Protein AF-A0A9D9Q571-F1 (afdb_monomer_lite)

Foldseek 3Di:
DVVLLVVLVVLLVVLVVDPDDVVNLVSLVVSLVSLVVLLVVLVVLLVVVLCVCVVVVVLPPVVLVVSLVVSVVSQVSSLVSLVVSVVVLVVSVVVVVVVLVCCVVPVVPPPPDDDDDDDDDDPPDPVVVVVVVVSVVVVVVVVVSSVVSVVSSVVSNGSPSVVSSVVSVVSSCVVPHDWDWDDPPPDIDTDDDPPPPDDDDD

pLDDT: mean 72.35, std 19.27, range [31.94, 96.56]

Radius of gyration: 28.36 Å; chains: 1; bounding box: 82×35×87 Å

Structure (mmCIF, N/CA/C/O backbone):
data_AF-A0A9D9Q571-F1
#
_entry.id   AF-A0A9D9Q571-F1
#
loop_
_atom_site.group_PDB
_atom_site.id
_atom_site.type_symbol
_atom_site.label_atom_id
_atom_site.label_alt_id
_atom_site.label_comp_id
_atom_site.label_asym_id
_atom_site.label_entity_id
_atom_site.label_seq_id
_atom_site.pdbx_PDB_ins_code
_atom_site.Cartn_x
_atom_site.Cartn_y
_atom_site.Cartn_z
_atom_site.occupancy
_atom_site.B_iso_or_equiv
_atom_site.auth_seq_id
_atom_site.auth_comp_id
_atom_site.auth_asym_id
_atom_site.auth_atom_id
_atom_site.pdbx_PDB_model_num
ATOM 1 N N . ILE A 1 1 ? -2.009 12.119 0.349 1.00 78.75 1 ILE A N 1
ATOM 2 C CA . ILE A 1 1 ? -1.363 10.945 0.992 1.00 78.75 1 ILE A CA 1
ATOM 3 C C . ILE A 1 1 ? -0.860 11.324 2.376 1.00 78.75 1 ILE A C 1
ATOM 5 O O . ILE A 1 1 ? -1.380 10.773 3.335 1.00 78.75 1 ILE A O 1
ATOM 9 N N . ASP A 1 2 ? 0.038 12.308 2.505 1.00 79.81 2 ASP A N 1
ATOM 10 C CA . ASP A 1 2 ? 0.476 12.799 3.826 1.00 79.81 2 ASP A CA 1
ATOM 11 C C . ASP A 1 2 ? -0.664 13.339 4.685 1.00 79.81 2 ASP A C 1
ATOM 13 O O . ASP A 1 2 ? -0.723 13.040 5.872 1.00 79.81 2 ASP A O 1
ATOM 17 N N . PHE A 1 3 ? -1.590 14.068 4.054 1.00 82.12 3 PHE A N 1
ATOM 18 C CA . PHE A 1 3 ? -2.824 14.543 4.675 1.00 82.12 3 PHE A CA 1
ATOM 19 C C . PHE A 1 3 ? -3.568 13.414 5.406 1.00 82.12 3 PHE A C 1
ATOM 21 O O . PHE A 1 3 ? -3.697 13.468 6.622 1.00 82.12 3 PHE A O 1
ATOM 28 N N . TYR A 1 4 ? -3.943 12.351 4.686 1.00 77.56 4 TYR A N 1
ATOM 29 C CA . TYR A 1 4 ? -4.668 11.211 5.254 1.00 77.56 4 TYR A CA 1
ATOM 30 C C . TYR A 1 4 ? -3.900 10.493 6.361 1.00 77.56 4 TYR A C 1
ATOM 32 O O . TYR A 1 4 ? -4.470 10.141 7.384 1.00 77.56 4 TYR A O 1
ATOM 40 N N . HIS A 1 5 ? -2.593 10.295 6.187 1.00 78.00 5 HIS A N 1
ATOM 41 C CA . HIS A 1 5 ? -1.780 9.686 7.234 1.00 78.00 5 HIS A CA 1
ATOM 42 C C . HIS A 1 5 ? -1.818 10.505 8.532 1.00 78.00 5 HIS A C 1
ATOM 44 O O . HIS A 1 5 ? -1.975 9.939 9.612 1.00 78.00 5 HIS A O 1
ATOM 50 N N . ASN A 1 6 ? -1.675 11.827 8.425 1.00 79.12 6 ASN A N 1
ATOM 51 C CA . ASN A 1 6 ? -1.688 12.716 9.580 1.00 79.12 6 ASN A CA 1
ATOM 52 C C . ASN A 1 6 ? -3.078 12.764 10.224 1.00 79.12 6 ASN A C 1
ATOM 54 O O . ASN A 1 6 ? -3.170 12.679 11.445 1.00 79.12 6 ASN A O 1
ATOM 58 N N . GLU A 1 7 ? -4.138 12.832 9.417 1.00 80.19 7 GLU A N 1
ATOM 59 C CA . GLU A 1 7 ? -5.521 12.869 9.900 1.00 80.19 7 GLU A CA 1
ATOM 60 C C . GLU A 1 7 ? -5.862 11.610 10.718 1.00 80.19 7 GLU A C 1
ATOM 62 O O . GLU A 1 7 ? -6.294 11.706 11.871 1.00 80.19 7 GLU A O 1
ATOM 67 N N . ILE A 1 8 ? -5.508 10.426 10.204 1.00 82.12 8 ILE A N 1
ATOM 68 C CA . ILE A 1 8 ? -5.684 9.154 10.917 1.00 82.12 8 ILE A CA 1
ATOM 69 C C . ILE A 1 8 ? -4.887 9.154 12.229 1.00 82.12 8 ILE A C 1
ATOM 71 O O . ILE A 1 8 ? -5.406 8.765 13.278 1.00 82.12 8 ILE A O 1
ATOM 75 N N . GLN A 1 9 ? -3.629 9.607 12.209 1.00 79.62 9 GLN A N 1
ATOM 76 C CA . GLN A 1 9 ? -2.802 9.680 13.418 1.00 79.62 9 GLN A CA 1
ATOM 77 C C . GLN A 1 9 ? -3.371 10.634 14.474 1.00 79.62 9 GLN A C 1
ATOM 79 O O . GLN A 1 9 ? -3.267 10.347 15.670 1.00 79.62 9 GLN A O 1
ATOM 84 N N . GLU A 1 10 ? -3.949 11.763 14.070 1.00 79.19 10 GLU A N 1
ATOM 85 C CA . GLU A 1 10 ? -4.604 12.700 14.983 1.00 79.19 10 GLU A CA 1
ATOM 86 C C . GLU A 1 10 ? -5.849 12.075 15.613 1.00 79.19 10 GLU A C 1
ATOM 88 O O . GLU A 1 10 ? -5.963 12.064 16.842 1.00 79.19 10 GLU A O 1
ATOM 93 N N . LYS A 1 11 ? -6.705 11.422 14.820 1.00 75.75 11 LYS A N 1
ATOM 94 C CA . LYS A 1 11 ? -7.911 10.750 15.336 1.00 75.75 11 LYS A CA 1
ATOM 95 C C . LYS A 1 11 ? -7.582 9.600 16.283 1.00 75.75 11 LYS A C 1
ATOM 97 O O . LYS A 1 11 ? -8.246 9.432 17.308 1.00 75.75 11 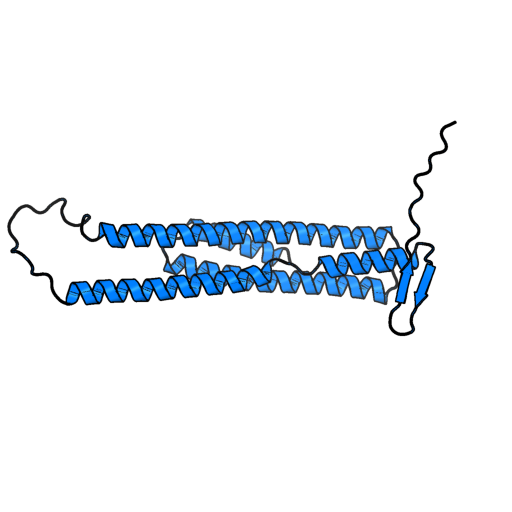LYS A O 1
ATOM 102 N N . LEU A 1 12 ? -6.500 8.863 16.025 1.00 72.31 12 LEU A N 1
ATOM 103 C CA . LEU A 1 12 ? -5.988 7.852 16.958 1.00 72.31 12 LEU A CA 1
ATOM 104 C C . LEU A 1 12 ? -5.505 8.456 18.287 1.00 72.31 12 LEU A C 1
ATOM 106 O O . LEU A 1 12 ? -5.650 7.830 19.341 1.00 72.31 12 LEU A O 1
ATOM 110 N N . LYS A 1 13 ? -4.923 9.663 18.274 1.00 72.81 13 LYS A N 1
ATOM 111 C CA . LYS A 1 13 ? -4.505 10.364 19.502 1.00 72.81 13 LYS A CA 1
ATOM 112 C C . LYS A 1 13 ? -5.707 10.864 20.296 1.00 72.81 13 LYS A C 1
ATOM 114 O O . LYS A 1 13 ? -5.725 10.686 21.512 1.00 72.81 13 LYS A O 1
ATOM 119 N N . GLU A 1 14 ? -6.707 11.437 19.630 1.00 67.25 14 GLU A N 1
ATOM 120 C CA . GLU A 1 14 ? -7.951 11.897 20.262 1.00 67.25 14 GLU A CA 1
ATOM 121 C C . GLU A 1 14 ? -8.697 10.752 20.954 1.00 67.25 14 GLU A C 1
ATOM 123 O O . GLU A 1 14 ? -9.221 10.919 22.058 1.00 67.25 14 GLU A O 1
ATOM 128 N N . GLN A 1 15 ? -8.664 9.556 20.360 1.00 61.03 15 GLN A N 1
ATOM 129 C CA . GLN A 1 15 ? -9.290 8.364 20.920 1.00 61.03 15 GLN A CA 1
ATOM 130 C C . GLN A 1 15 ? -8.774 8.003 22.320 1.00 61.03 15 GLN A C 1
ATOM 132 O O . GLN A 1 15 ? -9.563 7.582 23.167 1.00 61.03 15 GLN A O 1
ATOM 137 N N . LYS A 1 16 ? -7.479 8.223 22.603 1.00 56.66 16 LYS A N 1
ATOM 138 C CA . LYS A 1 16 ? -6.878 7.947 23.925 1.00 56.66 16 LYS A CA 1
ATOM 139 C C . LYS A 1 16 ? -7.538 8.738 25.063 1.00 56.66 16 LYS A C 1
ATOM 141 O O . LYS A 1 16 ? -7.395 8.351 26.219 1.00 56.66 16 LYS A O 1
ATOM 146 N N . ASN A 1 17 ? -8.271 9.808 24.748 1.00 52.25 17 ASN A N 1
ATOM 147 C CA . ASN A 1 17 ? -8.928 10.670 25.730 1.00 52.25 17 ASN A CA 1
ATOM 148 C C . ASN A 1 17 ? -10.415 10.321 25.960 1.00 52.25 17 ASN A C 1
ATOM 150 O O . ASN A 1 17 ? -11.034 10.854 26.885 1.00 52.25 17 ASN A O 1
ATOM 154 N N . ILE A 1 18 ? -11.009 9.414 25.173 1.00 54.09 18 ILE A N 1
ATOM 155 C CA . ILE A 1 18 ? -12.448 9.108 25.227 1.00 54.09 18 ILE A CA 1
ATOM 156 C C . ILE A 1 18 ? -12.735 7.974 26.225 1.00 54.09 18 ILE A C 1
ATOM 158 O O . ILE A 1 18 ? -12.506 6.799 25.954 1.00 54.09 18 ILE A O 1
ATOM 162 N N . HIS A 1 19 ? -13.323 8.318 27.373 1.00 51.56 19 HIS A N 1
ATOM 163 C CA . HIS A 1 19 ? -13.637 7.387 28.468 1.00 51.56 19 HIS A CA 1
ATOM 164 C C . HIS A 1 19 ? -15.022 6.707 28.323 1.00 51.56 19 HIS A C 1
ATOM 166 O O . HIS A 1 19 ? -15.805 6.671 29.271 1.00 51.56 19 HIS A O 1
ATOM 172 N N . GLY A 1 20 ? -15.373 6.175 27.141 1.00 53.97 20 GLY A N 1
ATOM 173 C CA . GLY A 1 20 ? -16.678 5.519 26.948 1.00 53.97 20 GLY A CA 1
ATOM 174 C C . GLY A 1 20 ? -16.866 4.739 25.638 1.00 53.97 20 GLY A C 1
ATOM 175 O O . GLY A 1 20 ? -16.373 5.125 24.580 1.00 53.97 20 GLY A O 1
ATOM 176 N N . SER A 1 21 ? -17.649 3.653 25.696 1.00 53.97 21 SER A N 1
ATOM 177 C CA . SER A 1 21 ? -17.817 2.673 24.604 1.00 53.97 21 SER A CA 1
ATOM 178 C C . SER A 1 21 ? -18.502 3.216 23.337 1.00 53.97 21 SER A C 1
ATOM 180 O O . SER A 1 21 ? -18.149 2.805 22.233 1.00 53.97 21 SER A O 1
ATOM 182 N N . LYS A 1 22 ? -19.443 4.168 23.457 1.00 53.47 22 LYS A N 1
ATOM 183 C CA . LYS A 1 22 ? -20.086 4.825 22.296 1.00 53.47 22 LYS A CA 1
ATOM 184 C C . LYS A 1 22 ? -19.131 5.744 21.528 1.00 53.47 22 LYS A C 1
ATOM 186 O O . LYS A 1 22 ? -19.160 5.747 20.303 1.00 53.47 22 LYS A O 1
ATOM 191 N N . GLY A 1 23 ? -18.283 6.497 22.231 1.00 58.66 23 GLY A N 1
ATOM 192 C CA . GLY A 1 23 ? -17.307 7.382 21.590 1.00 58.66 23 GLY A CA 1
ATOM 193 C C . GLY A 1 23 ? -16.204 6.596 20.877 1.00 58.66 23 GLY A C 1
ATOM 194 O O . GLY A 1 23 ? -15.844 6.929 19.754 1.00 58.66 23 GLY A O 1
ATOM 195 N N . ALA A 1 24 ? -15.760 5.482 21.467 1.00 59.62 24 ALA A N 1
ATOM 196 C CA . ALA A 1 24 ? -14.784 4.587 20.847 1.00 59.62 24 ALA A CA 1
ATOM 197 C C . ALA A 1 24 ? -15.273 3.971 19.519 1.00 59.62 24 ALA A C 1
ATOM 199 O O . ALA A 1 24 ? -14.484 3.846 18.584 1.00 59.62 24 ALA A O 1
ATOM 200 N N . LYS A 1 25 ? -16.566 3.626 19.408 1.00 62.69 25 LYS A N 1
ATOM 201 C CA . LYS A 1 25 ? -17.154 3.089 18.169 1.00 62.69 25 LYS A CA 1
ATOM 202 C C . LYS A 1 25 ? -17.146 4.112 17.026 1.00 62.69 25 LYS A C 1
ATOM 204 O O . LYS A 1 25 ? -16.737 3.771 15.922 1.00 62.69 25 LYS A O 1
ATOM 209 N N . ASN A 1 26 ? -17.560 5.350 17.295 1.00 67.25 26 ASN A N 1
ATOM 210 C CA . ASN A 1 26 ? -17.611 6.402 16.275 1.00 67.25 26 ASN A CA 1
ATOM 211 C C . ASN A 1 26 ? -16.211 6.757 15.752 1.00 67.25 26 ASN A C 1
ATOM 213 O O . ASN A 1 26 ? -16.040 6.947 14.552 1.00 67.25 26 ASN A O 1
ATOM 217 N N . VAL A 1 27 ? -15.203 6.794 16.633 1.00 66.56 27 VAL A N 1
ATOM 218 C CA . VAL A 1 27 ? -13.812 7.006 16.203 1.00 66.56 27 VAL A CA 1
ATOM 219 C C . VAL A 1 27 ? -13.326 5.853 15.332 1.00 66.56 27 VAL A C 1
ATOM 221 O O . VAL A 1 27 ? -12.661 6.089 14.332 1.00 66.56 27 VAL A O 1
ATOM 224 N N . LEU A 1 28 ? -13.695 4.613 15.653 1.00 69.00 28 LEU A N 1
ATOM 225 C CA . LEU A 1 28 ? -13.293 3.469 14.847 1.00 69.00 28 LEU A CA 1
ATOM 226 C C . LEU A 1 28 ? -13.910 3.481 13.436 1.00 69.00 28 LEU A C 1
ATOM 228 O O . LEU A 1 28 ? -13.229 3.170 12.459 1.00 69.00 28 LEU A O 1
ATOM 232 N N . GLU A 1 29 ? -15.189 3.836 13.314 1.00 72.69 29 GLU A N 1
ATOM 233 C CA . GLU A 1 29 ? -15.836 4.003 12.005 1.00 72.69 29 GLU A CA 1
ATOM 234 C C . GLU A 1 29 ? -15.173 5.131 11.195 1.00 72.69 29 GLU A C 1
ATOM 236 O O . GLU A 1 29 ? -14.883 4.936 10.015 1.00 72.69 29 GLU A O 1
ATOM 241 N N . ALA A 1 30 ? -14.839 6.258 11.836 1.00 74.75 30 ALA A N 1
ATOM 242 C CA . ALA A 1 30 ? -14.126 7.364 11.194 1.00 74.75 30 ALA A CA 1
ATOM 243 C C . ALA A 1 30 ? -12.716 6.962 10.723 1.00 74.75 30 ALA A C 1
ATOM 245 O O . ALA A 1 30 ? -12.390 7.147 9.553 1.00 74.75 30 ALA A O 1
ATOM 246 N N . VAL A 1 31 ? -11.921 6.327 11.595 1.00 77.38 31 VAL A N 1
ATOM 247 C CA . VAL A 1 31 ? -10.581 5.814 11.257 1.00 77.38 31 VAL A CA 1
ATOM 248 C C . VAL A 1 31 ? -10.660 4.828 10.095 1.00 77.38 31 VAL A C 1
ATOM 250 O O . VAL A 1 31 ? -9.866 4.918 9.169 1.00 77.38 31 VAL A O 1
ATOM 253 N N . THR A 1 32 ? -11.638 3.917 10.095 1.00 78.31 32 THR A N 1
ATOM 254 C CA . THR A 1 32 ? -11.818 2.946 9.001 1.00 78.31 32 THR A CA 1
ATOM 255 C C . THR A 1 32 ? -12.146 3.639 7.675 1.00 78.31 32 THR A C 1
ATOM 257 O O . THR A 1 32 ? -11.599 3.259 6.639 1.00 78.31 32 THR A O 1
ATOM 260 N N . SER A 1 33 ? -13.006 4.664 7.698 1.00 82.06 33 SER A N 1
ATOM 261 C CA . SER A 1 33 ? -13.367 5.443 6.507 1.00 82.06 33 SER A CA 1
ATOM 262 C C . SER A 1 33 ? -12.164 6.187 5.929 1.00 82.06 33 SER A C 1
ATOM 264 O O . SER A 1 33 ? -11.871 6.059 4.742 1.00 82.06 33 SER A O 1
ATOM 266 N N . GLU A 1 34 ? -11.413 6.907 6.760 1.00 82.75 34 GLU A N 1
ATOM 267 C CA . GLU A 1 34 ? -10.208 7.612 6.310 1.00 82.75 34 GLU A CA 1
ATOM 268 C C . GLU A 1 34 ? -9.118 6.672 5.824 1.00 82.75 34 GLU A C 1
ATOM 270 O O . GLU A 1 34 ? -8.426 6.972 4.854 1.00 82.75 34 GLU A O 1
ATOM 275 N N . PHE A 1 35 ? -8.975 5.504 6.447 1.00 85.81 35 PHE A N 1
ATOM 276 C CA . PHE A 1 35 ? -8.008 4.511 5.999 1.00 85.81 35 PHE A CA 1
ATOM 277 C C . PHE A 1 35 ? -8.368 3.949 4.614 1.00 85.81 35 PHE A C 1
ATOM 279 O O . PHE A 1 35 ? -7.479 3.651 3.808 1.00 85.81 35 PHE A O 1
ATOM 286 N N . ALA A 1 36 ? -9.662 3.848 4.294 1.00 87.62 36 ALA A N 1
ATOM 287 C CA . ALA A 1 36 ? -10.117 3.494 2.954 1.00 87.62 36 ALA A CA 1
ATOM 288 C C . ALA A 1 36 ? -9.759 4.584 1.929 1.00 87.62 36 ALA A C 1
ATOM 290 O O . ALA A 1 36 ? -9.226 4.264 0.864 1.00 87.62 36 ALA A O 1
ATOM 291 N N . GLU A 1 37 ? -9.961 5.861 2.259 1.00 85.94 37 GLU A N 1
ATOM 292 C CA . GLU A 1 37 ? -9.541 6.981 1.405 1.00 85.94 37 GLU A CA 1
ATOM 293 C C . GLU A 1 37 ? -8.018 7.039 1.237 1.00 85.94 37 GLU A C 1
ATOM 295 O O . GLU A 1 37 ? -7.515 7.218 0.125 1.00 85.94 37 GLU A O 1
ATOM 300 N N . TYR A 1 38 ? -7.271 6.789 2.314 1.00 89.75 38 TYR A N 1
ATOM 301 C CA . TYR A 1 38 ? -5.817 6.700 2.282 1.00 89.75 38 TYR A CA 1
ATOM 302 C C . TYR A 1 38 ? -5.345 5.614 1.310 1.00 89.75 38 TYR A C 1
ATOM 304 O O . TYR A 1 38 ? -4.466 5.864 0.481 1.00 89.75 38 TYR A O 1
ATOM 312 N N . ARG A 1 39 ? -5.972 4.430 1.351 1.00 91.81 39 ARG A N 1
ATOM 313 C CA . ARG A 1 39 ? -5.689 3.331 0.419 1.00 91.81 39 ARG A CA 1
ATOM 314 C C . ARG A 1 39 ? -5.946 3.734 -1.031 1.00 91.81 39 ARG A C 1
ATOM 316 O O . ARG A 1 39 ? -5.110 3.463 -1.890 1.00 91.81 39 ARG A O 1
ATOM 323 N N . VAL A 1 40 ? -7.077 4.385 -1.303 1.00 91.62 40 VAL A N 1
ATOM 324 C CA . VAL A 1 40 ? -7.425 4.860 -2.651 1.00 91.62 40 VAL A CA 1
ATOM 325 C C . VAL A 1 40 ? -6.406 5.888 -3.141 1.00 91.62 40 VAL A C 1
ATOM 327 O O . VAL A 1 40 ? -5.940 5.789 -4.273 1.00 91.62 40 VAL A O 1
ATOM 330 N N . ALA A 1 41 ? -5.992 6.828 -2.290 1.00 88.94 41 ALA A N 1
ATOM 331 C CA . ALA A 1 41 ? -4.980 7.818 -2.641 1.00 88.94 41 ALA A CA 1
ATOM 332 C C . ALA A 1 41 ? -3.624 7.167 -2.977 1.00 88.94 41 ALA A C 1
ATOM 334 O O . ALA A 1 41 ? -3.004 7.528 -3.977 1.00 88.94 41 ALA A O 1
ATOM 335 N N . CYS A 1 42 ? -3.186 6.187 -2.180 1.00 90.62 42 CYS A N 1
ATOM 336 C CA . CYS A 1 42 ? -1.985 5.389 -2.446 1.00 90.62 42 CYS A CA 1
ATOM 337 C C . CYS A 1 42 ? -2.063 4.655 -3.792 1.00 90.62 42 CYS A C 1
ATOM 339 O O . CYS A 1 42 ? -1.124 4.718 -4.586 1.00 90.62 42 CYS A O 1
ATOM 341 N N . TYR A 1 43 ? -3.197 4.007 -4.071 1.00 91.31 43 TYR A N 1
ATOM 342 C CA . TYR A 1 43 ? -3.429 3.305 -5.332 1.00 91.31 43 TYR A CA 1
ATOM 343 C C . TYR A 1 43 ? -3.390 4.255 -6.535 1.00 91.31 43 TYR A C 1
ATOM 345 O O . TYR A 1 43 ? -2.676 3.987 -7.497 1.00 91.31 43 TYR A O 1
ATOM 353 N N . ILE A 1 44 ? -4.116 5.380 -6.481 1.00 92.00 44 ILE A N 1
ATOM 354 C CA . ILE A 1 44 ? -4.170 6.359 -7.580 1.00 92.00 44 ILE A CA 1
ATOM 355 C C . ILE A 1 44 ? -2.785 6.938 -7.860 1.00 92.00 44 ILE A C 1
ATOM 357 O O . ILE A 1 44 ? -2.421 7.093 -9.024 1.00 92.00 44 ILE A O 1
ATOM 361 N N . PHE A 1 45 ? -2.003 7.228 -6.818 1.00 92.38 45 PHE A N 1
ATOM 362 C CA . PHE A 1 45 ? -0.623 7.677 -6.980 1.00 92.38 45 PHE A CA 1
ATOM 363 C C . PHE A 1 45 ? 0.224 6.629 -7.708 1.00 92.38 45 PHE A C 1
ATOM 365 O O . PHE A 1 45 ? 0.779 6.934 -8.759 1.00 92.38 45 PHE A O 1
ATOM 372 N N . ALA A 1 46 ? 0.261 5.388 -7.209 1.00 93.56 46 ALA A N 1
ATOM 373 C CA . ALA A 1 46 ? 1.059 4.323 -7.819 1.00 93.56 46 ALA A CA 1
ATOM 374 C C . ALA A 1 46 ? 0.640 4.035 -9.270 1.00 93.56 46 ALA A C 1
ATOM 376 O O . ALA A 1 46 ? 1.491 3.898 -10.146 1.00 93.56 46 ALA A O 1
ATOM 377 N N . PHE A 1 47 ? -0.668 4.009 -9.535 1.00 94.25 47 PHE A N 1
ATOM 378 C CA . PHE A 1 47 ? -1.220 3.837 -10.874 1.00 94.25 47 PHE A CA 1
ATOM 379 C C . PHE A 1 47 ? -0.826 4.982 -11.813 1.00 94.25 47 PHE A C 1
ATOM 381 O O . PHE A 1 47 ? -0.420 4.735 -12.947 1.00 94.25 47 PHE A O 1
ATOM 388 N N . SER A 1 48 ? -0.907 6.230 -11.342 1.00 93.81 48 SER A N 1
ATOM 389 C CA . SER A 1 48 ? -0.549 7.406 -12.142 1.00 93.81 48 SER A CA 1
ATOM 390 C C . SER A 1 48 ? 0.937 7.412 -12.479 1.00 93.81 48 SER A C 1
ATOM 392 O O . SER A 1 48 ? 1.282 7.601 -13.639 1.00 93.81 48 SER A O 1
ATOM 394 N N . THR A 1 49 ? 1.810 7.135 -11.506 1.00 93.25 49 THR A N 1
ATOM 395 C CA . THR A 1 49 ? 3.257 7.011 -11.736 1.00 93.25 49 THR A CA 1
ATOM 396 C C . THR A 1 49 ? 3.579 5.876 -12.706 1.00 93.25 49 THR A C 1
ATOM 398 O O . THR A 1 49 ? 4.394 6.049 -13.608 1.00 93.25 49 THR A O 1
ATOM 401 N N . PHE A 1 50 ? 2.913 4.724 -12.573 1.00 94.38 50 PHE A N 1
ATOM 402 C CA . PHE A 1 50 ? 3.071 3.626 -13.524 1.00 94.38 50 PHE A CA 1
ATOM 403 C C . PHE A 1 50 ? 2.700 4.052 -14.950 1.00 94.38 50 PHE A C 1
ATOM 405 O O . PHE A 1 50 ? 3.489 3.854 -15.873 1.00 94.38 50 PHE A O 1
ATOM 412 N N . LEU A 1 51 ? 1.531 4.673 -15.140 1.00 96.12 51 LEU A N 1
ATOM 413 C CA . LEU A 1 51 ? 1.119 5.174 -16.453 1.00 96.12 51 LEU A CA 1
ATOM 414 C C . LEU A 1 51 ? 2.099 6.208 -17.002 1.00 96.12 51 LEU A C 1
ATOM 416 O O . LEU A 1 51 ? 2.412 6.180 -18.185 1.00 96.12 51 LEU A O 1
ATOM 420 N N . ASP A 1 52 ? 2.589 7.101 -16.154 1.00 92.25 52 ASP A N 1
ATOM 421 C CA . ASP A 1 52 ? 3.520 8.155 -16.530 1.00 92.25 52 ASP A CA 1
ATOM 422 C C . ASP A 1 52 ? 4.821 7.588 -17.122 1.00 92.25 52 ASP A C 1
ATOM 424 O O . ASP A 1 52 ? 5.207 7.949 -18.238 1.00 92.25 52 ASP A O 1
ATOM 428 N N . VAL A 1 53 ? 5.426 6.617 -16.429 1.00 93.38 53 VAL A N 1
ATOM 429 C CA . VAL A 1 53 ? 6.612 5.882 -16.894 1.00 93.38 53 VAL A CA 1
ATOM 430 C C . VAL A 1 53 ? 6.327 5.148 -18.205 1.00 93.38 53 VAL A C 1
ATOM 432 O O . VAL A 1 53 ? 7.070 5.299 -19.178 1.00 93.38 53 VAL A O 1
ATOM 435 N N . MET A 1 54 ? 5.227 4.391 -18.266 1.00 92.31 54 MET A N 1
ATOM 436 C CA . MET A 1 54 ? 4.887 3.575 -19.436 1.00 92.31 54 MET A CA 1
ATOM 437 C C . MET A 1 54 ? 4.583 4.425 -20.677 1.00 92.31 54 MET A C 1
ATOM 439 O O . MET A 1 54 ? 5.010 4.083 -21.780 1.00 92.31 54 MET A O 1
ATOM 443 N N . LEU A 1 55 ? 3.866 5.541 -20.516 1.00 94.12 55 LEU A N 1
ATOM 444 C CA . LEU A 1 55 ? 3.476 6.422 -21.620 1.00 94.12 55 LEU A CA 1
ATOM 445 C C . LEU A 1 55 ? 4.658 7.222 -22.161 1.00 94.12 55 LEU A C 1
ATOM 447 O O . LEU A 1 55 ? 4.756 7.417 -23.373 1.00 94.12 55 LEU A O 1
ATOM 451 N N . ARG A 1 56 ? 5.569 7.664 -21.287 1.00 93.81 56 ARG A N 1
ATOM 452 C CA . ARG A 1 56 ? 6.809 8.326 -21.716 1.00 93.81 56 ARG A CA 1
ATOM 453 C C . ARG A 1 56 ? 7.871 7.349 -22.203 1.00 93.81 56 ARG A C 1
ATOM 455 O O . ARG A 1 56 ? 8.819 7.785 -22.850 1.00 93.81 56 ARG A O 1
ATOM 462 N N . LYS A 1 57 ? 7.686 6.049 -21.944 1.00 90.31 57 LYS A N 1
ATOM 463 C CA . LYS A 1 57 ? 8.692 4.998 -22.153 1.00 90.31 57 LYS A CA 1
ATOM 464 C C . LYS A 1 57 ? 10.000 5.313 -21.421 1.00 90.31 57 LYS A C 1
ATOM 466 O O . LYS A 1 57 ? 11.081 5.015 -21.922 1.00 90.31 57 LYS A O 1
ATOM 471 N N . SER A 1 58 ? 9.884 5.948 -20.258 1.00 91.75 58 SER A N 1
ATOM 472 C CA . SER A 1 58 ? 11.019 6.359 -19.435 1.00 91.75 58 SER A CA 1
ATOM 473 C C . SER A 1 58 ? 11.479 5.184 -18.580 1.00 91.75 58 SER A C 1
ATOM 475 O O . SER A 1 58 ? 11.152 5.080 -17.399 1.00 91.75 58 SER A O 1
ATOM 477 N N . PHE A 1 59 ? 12.153 4.238 -19.231 1.00 91.62 59 PHE A N 1
ATOM 478 C CA . PHE A 1 59 ? 12.613 2.995 -18.617 1.00 91.62 59 PHE A CA 1
ATOM 479 C C . PHE A 1 59 ? 14.038 3.079 -18.071 1.00 91.62 59 PHE A C 1
ATOM 481 O O . PHE A 1 59 ? 14.631 2.045 -17.790 1.00 91.62 59 PHE A O 1
ATOM 488 N N . GLU A 1 60 ? 14.600 4.276 -17.917 1.00 93.00 60 GLU A N 1
ATOM 489 C CA . GLU A 1 60 ? 15.923 4.466 -17.331 1.00 93.00 60 GLU A CA 1
ATOM 490 C C . GLU A 1 60 ? 15.978 3.817 -15.930 1.00 93.00 60 GLU A C 1
ATOM 492 O O . GLU A 1 60 ? 15.115 4.118 -15.091 1.00 93.00 60 GLU A O 1
ATOM 497 N N . PRO A 1 61 ? 16.950 2.919 -15.655 1.00 91.69 61 PRO A N 1
ATOM 498 C CA . PRO A 1 61 ? 17.015 2.186 -14.392 1.00 91.69 61 PRO A CA 1
ATOM 499 C C . PRO A 1 61 ? 16.967 3.088 -13.160 1.00 91.69 61 PRO A C 1
ATOM 501 O O . PRO A 1 61 ? 16.218 2.798 -12.232 1.00 91.69 61 PRO A O 1
ATOM 504 N N . GLU A 1 62 ? 17.687 4.210 -13.179 1.00 92.56 62 GLU A N 1
ATOM 505 C CA . GLU A 1 62 ? 17.782 5.147 -12.057 1.00 92.56 62 GLU A CA 1
ATOM 506 C C . GLU A 1 62 ? 16.447 5.857 -11.781 1.00 92.56 62 GLU A C 1
ATOM 508 O O . GLU A 1 62 ? 16.095 6.117 -10.628 1.00 92.56 62 GLU A O 1
ATOM 513 N N . LEU A 1 63 ? 15.675 6.163 -12.831 1.00 93.31 63 LEU A N 1
ATOM 514 C CA . LEU A 1 63 ? 14.348 6.763 -12.690 1.00 93.31 63 LEU A CA 1
ATOM 515 C C . LEU A 1 63 ? 13.367 5.757 -12.086 1.00 93.31 63 LEU A C 1
ATOM 517 O O . LEU A 1 63 ? 12.656 6.085 -11.135 1.00 93.31 63 LEU A O 1
ATOM 521 N N . ILE A 1 64 ? 13.333 4.534 -12.625 1.00 93.94 64 ILE A N 1
ATOM 522 C CA . ILE A 1 64 ? 12.455 3.475 -12.116 1.00 93.94 64 ILE A CA 1
ATOM 523 C C . ILE A 1 64 ? 12.821 3.116 -10.676 1.00 93.94 64 ILE A C 1
ATOM 525 O O . ILE A 1 64 ? 11.929 2.953 -9.842 1.00 93.94 64 ILE A O 1
ATOM 529 N N . GLU A 1 65 ? 14.110 3.028 -10.356 1.00 94.19 65 GLU A N 1
ATOM 530 C CA . GLU A 1 65 ? 14.579 2.828 -8.987 1.00 94.19 65 GLU A CA 1
ATOM 531 C C . GLU A 1 65 ? 14.064 3.950 -8.078 1.00 94.19 65 GLU A C 1
ATOM 533 O O . GLU A 1 65 ? 13.360 3.664 -7.111 1.00 94.19 65 GLU A O 1
ATOM 538 N N . SER A 1 66 ? 14.261 5.218 -8.451 1.00 95.75 66 SER A N 1
ATOM 539 C CA . SER A 1 66 ? 13.779 6.360 -7.663 1.00 95.75 66 SER A CA 1
ATOM 540 C C . SER A 1 66 ? 12.261 6.346 -7.432 1.00 95.75 66 SER A C 1
ATOM 542 O O . SER A 1 66 ? 11.794 6.569 -6.312 1.00 95.75 66 SER A O 1
ATOM 544 N N . GLU A 1 67 ? 11.461 6.077 -8.466 1.00 94.25 67 GLU A N 1
ATOM 545 C CA . GLU A 1 67 ? 10.000 6.022 -8.337 1.00 94.25 67 GLU A CA 1
ATOM 546 C C . GLU A 1 67 ? 9.542 4.823 -7.493 1.00 94.25 67 GLU A C 1
ATOM 548 O O . GLU A 1 67 ? 8.651 4.956 -6.647 1.00 94.25 67 GLU A O 1
ATOM 553 N N . THR A 1 68 ? 10.175 3.659 -7.657 1.00 95.81 68 THR A N 1
ATOM 554 C CA . THR A 1 68 ? 9.840 2.470 -6.862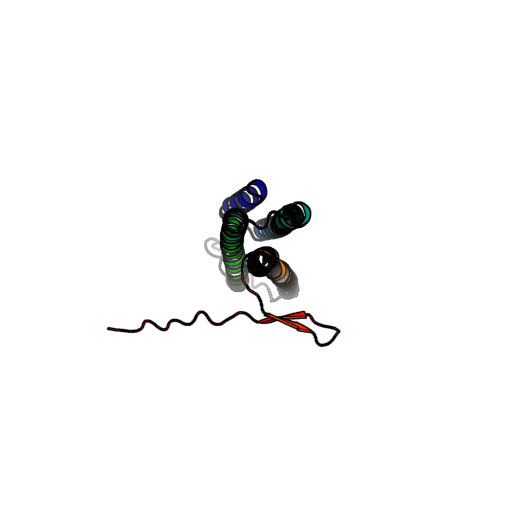 1.00 95.81 68 THR A CA 1
ATOM 555 C C . THR A 1 68 ? 10.261 2.606 -5.400 1.00 95.81 68 THR A C 1
ATOM 557 O O . THR A 1 68 ? 9.508 2.186 -4.522 1.00 95.81 68 THR A O 1
ATOM 560 N N . GLU A 1 69 ? 11.385 3.258 -5.098 1.00 96.56 69 GLU A N 1
ATOM 561 C CA . GLU A 1 69 ? 11.794 3.582 -3.727 1.00 96.56 69 GLU A CA 1
ATOM 562 C C . GLU A 1 69 ? 10.787 4.501 -3.027 1.00 96.56 69 GLU A C 1
ATOM 564 O O . GLU A 1 69 ? 10.402 4.238 -1.883 1.00 96.56 69 GLU A O 1
ATOM 569 N N . LYS A 1 70 ? 10.291 5.539 -3.718 1.00 95.06 70 LYS A N 1
ATOM 570 C CA . LYS A 1 70 ? 9.229 6.415 -3.190 1.00 95.06 70 LYS A CA 1
ATOM 571 C C . LYS A 1 70 ? 7.973 5.612 -2.857 1.00 95.06 70 LYS A C 1
ATOM 573 O O . LYS A 1 70 ? 7.434 5.745 -1.757 1.00 95.06 70 LYS A O 1
ATOM 578 N N . MET A 1 71 ? 7.528 4.745 -3.770 1.00 94.62 71 MET A N 1
ATOM 579 C CA . MET A 1 71 ? 6.371 3.878 -3.529 1.00 94.62 71 MET A CA 1
ATOM 580 C C . MET A 1 71 ? 6.595 2.936 -2.343 1.00 94.62 71 MET A C 1
ATOM 582 O O . MET A 1 71 ? 5.719 2.820 -1.490 1.00 94.62 71 MET A O 1
ATOM 586 N N . LEU A 1 72 ? 7.764 2.300 -2.241 1.00 95.75 72 LEU A N 1
ATOM 587 C CA . LEU A 1 72 ? 8.099 1.391 -1.140 1.00 95.75 72 LEU A CA 1
ATOM 588 C C . LEU A 1 72 ? 8.148 2.111 0.213 1.00 95.75 72 LEU A C 1
ATOM 590 O O . LEU A 1 72 ? 7.684 1.571 1.219 1.00 95.75 72 LEU A O 1
ATOM 594 N N . ALA A 1 73 ? 8.643 3.350 0.256 1.00 93.69 73 ALA A N 1
ATOM 595 C CA . ALA A 1 73 ? 8.590 4.172 1.461 1.00 93.69 73 ALA A CA 1
ATOM 596 C C . ALA A 1 73 ? 7.138 4.453 1.894 1.00 93.69 73 ALA A C 1
ATOM 598 O O . ALA A 1 73 ? 6.816 4.395 3.085 1.00 93.69 73 ALA A O 1
ATOM 599 N N . MET A 1 74 ? 6.243 4.701 0.934 1.00 91.25 74 MET A N 1
ATOM 600 C CA . MET A 1 74 ? 4.814 4.898 1.195 1.00 91.25 74 MET A CA 1
ATOM 601 C C . MET A 1 74 ? 4.123 3.607 1.641 1.00 91.25 74 MET A C 1
ATOM 603 O O . MET A 1 74 ? 3.340 3.660 2.586 1.00 91.25 74 MET A O 1
ATOM 607 N N . VAL A 1 75 ? 4.451 2.457 1.037 1.00 92.19 75 VAL A N 1
ATOM 608 C CA . VAL A 1 75 ? 3.997 1.125 1.481 1.00 92.19 75 VAL A CA 1
ATOM 609 C C . VAL A 1 75 ? 4.396 0.895 2.933 1.00 92.19 75 VAL A C 1
ATOM 611 O O . VAL A 1 75 ? 3.541 0.627 3.768 1.00 92.19 75 VAL A O 1
ATOM 614 N N . LYS A 1 76 ? 5.671 1.107 3.274 1.00 93.19 76 LYS A N 1
ATOM 615 C CA . LYS A 1 76 ? 6.166 0.926 4.644 1.00 93.19 76 LYS A CA 1
ATOM 616 C C . LYS A 1 76 ? 5.422 1.806 5.649 1.00 93.19 76 LYS A C 1
ATOM 618 O O . LYS A 1 76 ? 5.093 1.361 6.746 1.00 93.19 76 LYS A O 1
ATOM 623 N N . ARG A 1 77 ? 5.158 3.064 5.289 1.00 90.38 77 ARG A N 1
ATOM 624 C CA . ARG A 1 77 ? 4.411 4.000 6.140 1.00 90.38 77 ARG A CA 1
ATOM 625 C C . ARG A 1 77 ? 2.933 3.622 6.267 1.00 90.38 77 ARG A C 1
ATOM 627 O O . ARG A 1 77 ? 2.363 3.802 7.342 1.00 90.38 77 ARG A O 1
ATOM 634 N N . TYR A 1 78 ? 2.335 3.098 5.201 1.00 90.19 78 TYR A N 1
ATOM 635 C CA . TYR A 1 78 ? 0.976 2.568 5.203 1.00 90.19 78 TYR A CA 1
ATOM 636 C C . TYR A 1 78 ? 0.859 1.356 6.132 1.00 90.19 78 TYR A C 1
ATOM 638 O O . TYR A 1 78 ? 0.006 1.352 7.016 1.00 90.19 78 TYR A O 1
ATOM 646 N N . ASP A 1 79 ? 1.760 0.381 5.993 1.00 89.50 79 ASP A N 1
ATOM 647 C CA . ASP A 1 79 ? 1.763 -0.856 6.779 1.00 89.50 79 ASP A CA 1
ATOM 648 C C . ASP A 1 79 ? 1.984 -0.579 8.272 1.00 89.50 79 ASP A C 1
ATOM 650 O O . ASP A 1 79 ? 1.317 -1.168 9.123 1.00 89.50 79 ASP A O 1
ATOM 654 N N . ALA A 1 80 ? 2.874 0.365 8.602 1.00 88.25 80 ALA A N 1
ATOM 655 C CA . ALA A 1 80 ? 3.083 0.805 9.979 1.00 88.25 80 ALA A CA 1
ATOM 656 C C . ALA A 1 80 ? 1.810 1.426 10.579 1.00 88.25 80 ALA A C 1
ATOM 658 O O . ALA A 1 80 ? 1.407 1.069 11.684 1.00 88.25 80 ALA A O 1
ATOM 659 N N . LEU A 1 81 ? 1.135 2.310 9.833 1.00 84.75 81 LEU A N 1
ATOM 660 C CA . LEU A 1 81 ? -0.109 2.922 10.300 1.00 84.75 81 LEU A CA 1
ATOM 661 C C . LEU A 1 81 ? -1.249 1.896 10.401 1.00 84.75 81 LEU A C 1
ATOM 663 O O . LEU A 1 81 ? -2.067 1.987 11.316 1.00 84.75 81 LEU A O 1
ATOM 667 N N . TYR A 1 82 ? -1.299 0.912 9.496 1.00 85.69 82 TYR A N 1
ATOM 668 C CA . TYR A 1 82 ? -2.251 -0.197 9.571 1.00 85.69 82 TYR A CA 1
ATOM 669 C C . TYR A 1 82 ? -2.053 -0.999 10.858 1.00 85.69 82 TYR A C 1
ATOM 671 O O . TYR A 1 82 ? -3.024 -1.247 11.570 1.00 85.69 82 TYR A O 1
ATOM 679 N N . ALA A 1 83 ? -0.806 -1.369 11.172 1.00 85.00 83 ALA A N 1
ATOM 680 C CA . ALA A 1 83 ? -0.469 -2.093 12.394 1.00 85.00 83 ALA A CA 1
ATOM 681 C C . ALA A 1 83 ? -0.872 -1.300 13.647 1.00 85.00 83 ALA A C 1
ATOM 683 O O . ALA A 1 83 ? -1.549 -1.842 14.519 1.00 85.00 83 ALA A O 1
ATOM 684 N N . ASP A 1 84 ? -0.565 0.001 13.692 1.00 81.75 84 ASP A N 1
ATOM 685 C CA . ASP A 1 84 ? -0.968 0.876 14.797 1.00 81.75 84 ASP A CA 1
ATOM 686 C C . ASP A 1 84 ? -2.496 0.926 14.963 1.00 81.75 84 ASP A C 1
ATOM 688 O O . ASP A 1 84 ? -3.011 0.809 16.079 1.00 81.75 84 ASP A O 1
ATOM 692 N N . CYS A 1 85 ? -3.243 1.076 13.863 1.00 77.38 85 CYS A N 1
ATOM 693 C CA . CYS A 1 85 ? -4.706 1.069 13.890 1.00 77.38 85 CYS A CA 1
ATOM 694 C C . CYS A 1 85 ? -5.251 -0.285 14.357 1.00 77.38 85 CYS A C 1
ATOM 696 O O . CYS A 1 85 ? -6.130 -0.333 15.217 1.00 77.38 85 CYS A O 1
ATOM 698 N N . HIS A 1 86 ? -4.722 -1.383 13.816 1.00 77.62 86 HIS A N 1
ATOM 699 C CA . HIS A 1 86 ? -5.130 -2.743 14.152 1.00 77.62 86 HIS A CA 1
ATOM 700 C C . HIS A 1 86 ? -4.921 -3.039 15.646 1.00 77.62 86 HIS A C 1
ATOM 702 O O . HIS A 1 86 ? -5.843 -3.503 16.319 1.00 77.62 86 HIS A O 1
ATOM 708 N N . ASP A 1 87 ? -3.753 -2.699 16.192 1.00 77.12 87 ASP A N 1
ATOM 709 C CA . ASP A 1 87 ? -3.435 -2.887 17.609 1.00 77.12 87 ASP A CA 1
ATOM 710 C C . ASP A 1 87 ? -4.364 -2.082 18.521 1.00 77.12 87 ASP A C 1
ATOM 712 O O . ASP A 1 87 ? -4.765 -2.548 19.592 1.00 77.12 87 ASP A O 1
ATOM 716 N N . GLN A 1 88 ? -4.721 -0.860 18.116 1.00 71.62 88 GLN A N 1
ATOM 717 C CA . GLN A 1 88 ? -5.681 -0.053 18.862 1.00 71.62 88 GLN A CA 1
ATOM 718 C C . GLN A 1 88 ? -7.065 -0.693 18.832 1.00 71.62 88 GLN A C 1
ATOM 720 O O . GLN A 1 88 ? -7.665 -0.875 19.892 1.00 71.62 88 GLN A O 1
ATOM 725 N N . ILE A 1 89 ? -7.545 -1.106 17.655 1.00 71.06 89 ILE A N 1
ATOM 726 C CA . ILE A 1 89 ? -8.817 -1.824 17.499 1.00 71.06 89 ILE A CA 1
ATOM 727 C C . ILE A 1 89 ? -8.874 -3.027 18.436 1.00 71.06 89 ILE A C 1
ATOM 729 O O . ILE A 1 89 ? -9.855 -3.184 19.163 1.00 71.06 89 ILE A O 1
ATOM 733 N N . GLU A 1 90 ? -7.821 -3.843 18.474 1.00 70.56 90 GLU A N 1
ATOM 734 C CA . GLU A 1 90 ? -7.760 -5.022 19.337 1.00 70.56 90 GLU A CA 1
ATOM 735 C C . GLU A 1 90 ? -7.815 -4.655 20.831 1.00 70.56 90 GLU A C 1
ATOM 737 O O . GLU A 1 90 ? -8.541 -5.289 21.605 1.00 70.56 90 GLU A O 1
ATOM 742 N N . LYS A 1 91 ? -7.118 -3.590 21.252 1.00 69.62 91 LYS A N 1
ATOM 743 C CA . LYS A 1 91 ? -7.178 -3.088 22.637 1.00 69.62 91 LYS A CA 1
ATOM 744 C C . LYS A 1 91 ? -8.594 -2.662 23.031 1.00 69.62 91 LYS A C 1
ATOM 746 O O . LYS A 1 91 ? -9.056 -3.060 24.101 1.00 69.62 91 LYS A O 1
ATOM 751 N N . TYR A 1 92 ? -9.319 -1.944 22.166 1.00 63.66 92 TYR A N 1
ATOM 752 C CA . TYR A 1 92 ? -10.720 -1.577 22.434 1.00 63.66 92 TYR A CA 1
ATOM 753 C C . TYR A 1 92 ? -11.620 -2.793 22.609 1.00 63.66 92 TYR A C 1
ATOM 755 O O . TY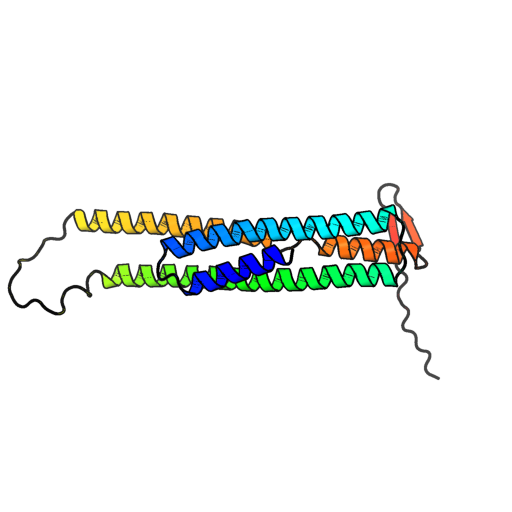R A 1 92 ? -12.492 -2.790 23.479 1.00 63.66 92 TYR A O 1
ATOM 763 N N . GLN A 1 93 ? -11.416 -3.833 21.803 1.00 61.88 93 GLN A N 1
ATOM 764 C CA . GLN A 1 93 ? -12.204 -5.059 21.898 1.00 61.88 93 GLN A CA 1
ATOM 765 C C . GLN A 1 93 ? -12.034 -5.724 23.262 1.00 61.88 93 GLN A C 1
ATOM 767 O O . GLN A 1 93 ? -13.029 -6.067 23.900 1.00 61.88 93 GLN A O 1
ATOM 772 N N . ARG A 1 94 ? -10.789 -5.847 23.739 1.00 62.53 94 ARG A N 1
ATOM 773 C CA . ARG A 1 94 ? -10.490 -6.425 25.056 1.00 62.53 94 ARG A CA 1
ATOM 774 C C . ARG A 1 94 ? -11.103 -5.592 26.183 1.00 62.53 94 ARG A C 1
ATOM 776 O O . ARG A 1 94 ? -11.851 -6.130 26.991 1.00 62.53 94 ARG A O 1
ATOM 783 N N . SER A 1 95 ? -10.910 -4.272 26.171 1.00 60.44 95 SER A N 1
ATOM 784 C CA . SER A 1 95 ? -11.470 -3.389 27.204 1.00 60.44 95 SER A CA 1
ATOM 785 C C . SER A 1 95 ? -13.003 -3.370 27.226 1.00 60.44 95 SER A C 1
ATOM 787 O O . SER A 1 95 ? -13.600 -3.313 28.298 1.00 60.44 95 SER A O 1
ATOM 789 N N . ALA A 1 96 ? -13.668 -3.442 26.068 1.00 55.84 96 ALA A N 1
ATOM 790 C CA . ALA A 1 96 ? -15.128 -3.518 26.005 1.00 55.84 96 ALA A CA 1
ATOM 791 C C . ALA A 1 96 ? -15.674 -4.831 26.599 1.00 55.84 96 ALA A C 1
ATOM 793 O O . ALA A 1 96 ? -16.743 -4.828 27.212 1.00 55.84 96 ALA A O 1
ATOM 794 N N . ILE A 1 97 ? -14.941 -5.938 26.441 1.00 55.69 97 ILE A N 1
ATOM 795 C CA . ILE A 1 97 ? -15.260 -7.229 27.065 1.00 55.69 97 ILE A CA 1
ATOM 796 C C . ILE A 1 97 ? -15.024 -7.158 28.581 1.00 55.69 97 ILE A C 1
ATOM 798 O O . ILE A 1 97 ? -15.910 -7.544 29.345 1.00 55.69 97 ILE A O 1
ATOM 802 N N . ASP A 1 98 ? -13.888 -6.603 29.014 1.00 50.62 98 ASP A N 1
ATOM 803 C CA . ASP A 1 98 ? -13.513 -6.492 30.430 1.00 50.62 98 ASP A CA 1
ATOM 804 C C . ASP A 1 98 ? -14.496 -5.623 31.228 1.00 50.62 98 ASP A C 1
ATOM 806 O O . ASP A 1 98 ? -14.965 -6.027 32.295 1.00 50.62 98 ASP A O 1
ATOM 810 N N . VAL A 1 99 ? -14.877 -4.454 30.695 1.00 53.31 99 VAL A N 1
ATOM 811 C CA . VAL A 1 99 ? -15.883 -3.572 31.316 1.00 53.31 99 VAL A CA 1
ATOM 812 C C . VAL A 1 99 ? -17.232 -4.278 31.420 1.00 53.31 99 VAL A C 1
ATOM 814 O O . VAL A 1 99 ? -17.892 -4.195 32.454 1.00 53.31 99 VAL A O 1
ATOM 817 N N . LYS A 1 100 ? -17.635 -5.031 30.390 1.00 48.38 100 LYS A N 1
ATOM 818 C CA . LYS A 1 100 ? -18.897 -5.771 30.429 1.00 48.38 100 LYS A CA 1
ATOM 819 C C . LYS A 1 100 ? -18.879 -6.900 31.472 1.00 48.38 100 LYS A C 1
ATOM 821 O O . LYS A 1 100 ? -19.893 -7.114 32.136 1.00 48.38 100 LYS A O 1
ATOM 826 N N . LEU A 1 101 ? -17.763 -7.611 31.639 1.00 44.16 101 LEU A N 1
ATOM 827 C CA . LEU A 1 101 ? -17.622 -8.638 32.678 1.00 44.16 101 LEU A CA 1
ATOM 828 C C . LEU A 1 101 ? -17.691 -8.013 34.083 1.00 44.16 101 LEU A C 1
ATOM 830 O O . LEU A 1 101 ? -18.374 -8.531 34.966 1.00 44.16 101 LEU A O 1
ATOM 834 N N . LEU A 1 102 ? -17.042 -6.858 34.265 1.00 40.03 102 LEU A N 1
ATOM 835 C CA . LEU A 1 102 ? -17.072 -6.075 35.502 1.00 40.03 102 LEU A CA 1
ATOM 836 C C . LEU A 1 102 ? -18.455 -5.505 35.827 1.00 40.03 102 LEU A C 1
ATOM 838 O O . LEU A 1 102 ? -18.818 -5.469 36.999 1.00 40.03 102 LEU A O 1
ATOM 842 N N . ASP A 1 103 ? -19.242 -5.075 34.842 1.00 49.41 103 ASP A N 1
ATOM 843 C CA . ASP A 1 103 ? -20.611 -4.605 35.081 1.00 49.41 103 ASP A CA 1
ATOM 844 C C . ASP A 1 103 ? -21.585 -5.772 35.324 1.00 49.41 103 ASP A C 1
ATOM 846 O O . ASP A 1 103 ? -22.451 -5.665 36.193 1.00 49.41 103 ASP A O 1
ATOM 850 N N . GLY A 1 104 ? -21.389 -6.920 34.660 1.00 44.00 104 GLY A N 1
ATOM 851 C CA . GLY A 1 104 ? -22.167 -8.146 34.889 1.00 44.00 104 GLY A CA 1
ATOM 852 C C . GLY A 1 104 ? -21.930 -8.798 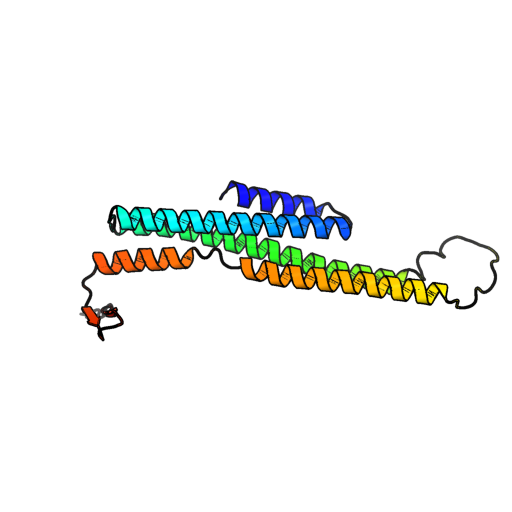36.258 1.00 44.00 104 GLY A C 1
ATOM 853 O O . GLY A 1 104 ? -22.830 -9.428 36.803 1.00 44.00 104 GLY A O 1
ATOM 854 N N . ILE A 1 105 ? -20.745 -8.609 36.846 1.00 43.81 105 ILE A N 1
ATOM 855 C CA . ILE A 1 105 ? -20.416 -9.073 38.206 1.00 43.81 105 ILE A CA 1
ATOM 856 C C . ILE A 1 105 ? -20.611 -7.948 39.249 1.00 43.81 105 ILE A C 1
ATOM 858 O O . ILE A 1 105 ? -20.899 -8.211 40.417 1.00 43.81 105 ILE A O 1
ATOM 862 N N . GLY A 1 106 ? -20.468 -6.680 38.854 1.00 37.72 106 GLY A N 1
ATOM 863 C CA . GLY A 1 106 ? -20.305 -5.537 39.761 1.00 37.72 106 GLY A CA 1
ATOM 864 C C . GLY A 1 106 ? -21.544 -4.679 40.028 1.00 37.72 106 GLY A C 1
ATOM 865 O O . GLY A 1 106 ? -21.506 -3.868 40.957 1.00 37.72 106 GLY A O 1
ATOM 866 N N . ALA A 1 107 ? -22.644 -4.837 39.284 1.00 43.25 107 ALA A N 1
ATOM 867 C CA . ALA A 1 107 ? -23.885 -4.110 39.583 1.00 43.25 107 ALA A CA 1
ATOM 868 C C . ALA A 1 107 ? -24.501 -4.516 40.941 1.00 43.25 107 ALA A C 1
ATOM 870 O O . ALA A 1 107 ? -25.194 -3.717 41.566 1.00 43.25 107 ALA A O 1
ATOM 871 N N . ALA A 1 108 ? -24.180 -5.710 41.453 1.00 43.12 108 ALA A N 1
ATOM 872 C CA . ALA A 1 108 ? -24.623 -6.160 42.773 1.00 43.12 108 ALA A CA 1
ATOM 873 C C . ALA A 1 108 ? -23.763 -5.634 43.943 1.00 43.12 108 ALA A C 1
ATOM 875 O O . ALA A 1 108 ? -24.197 -5.707 45.091 1.00 43.12 108 ALA A O 1
ATOM 876 N N . THR A 1 109 ? -22.555 -5.105 43.703 1.00 35.91 109 THR A N 1
ATOM 877 C CA . THR A 1 109 ? -21.588 -4.829 44.789 1.00 35.91 109 THR A CA 1
ATOM 878 C C . THR A 1 109 ? -21.263 -3.352 45.002 1.00 35.91 109 THR A C 1
ATOM 880 O O . THR A 1 109 ? -20.918 -2.969 46.119 1.00 35.91 109 THR A O 1
ATOM 883 N N . ARG A 1 110 ? -21.427 -2.478 43.998 1.00 42.56 110 ARG A N 1
ATOM 884 C CA . ARG A 1 110 ? -21.069 -1.046 44.130 1.00 42.56 110 ARG A CA 1
ATOM 885 C C . ARG A 1 110 ? -22.124 -0.161 44.824 1.00 42.56 110 ARG A C 1
ATOM 887 O O . ARG A 1 110 ? -21.881 1.028 45.002 1.00 42.56 110 ARG A O 1
ATOM 894 N N . GLY A 1 111 ? -23.253 -0.722 45.271 1.00 41.97 111 GLY A N 1
ATOM 895 C CA . GLY A 1 111 ? -24.365 0.030 45.878 1.00 41.97 111 GLY A CA 1
ATOM 896 C C . GLY A 1 111 ? -24.485 0.020 47.411 1.00 41.97 111 GLY A C 1
ATOM 897 O O . GLY A 1 111 ? -25.299 0.769 47.940 1.00 41.97 111 GLY A O 1
ATOM 898 N N . LEU A 1 112 ? -23.716 -0.783 48.158 1.00 37.28 112 LEU A N 1
ATOM 899 C CA . LEU A 1 112 ? -23.958 -0.988 49.602 1.00 37.28 112 LEU A CA 1
ATOM 900 C C . LEU A 1 112 ? -22.734 -0.696 50.481 1.00 37.28 112 LEU A C 1
ATOM 902 O O . LEU A 1 112 ? -22.321 -1.513 51.297 1.00 37.28 112 LEU A O 1
ATOM 906 N N . GLY A 1 113 ? -22.151 0.495 50.325 1.00 34.81 113 GLY A N 1
ATOM 907 C CA . GLY A 1 113 ? -21.080 0.979 51.205 1.00 34.81 113 GLY A CA 1
ATOM 908 C C . GLY A 1 113 ? -21.528 1.924 52.325 1.00 34.81 113 GLY A C 1
ATOM 909 O O . GLY A 1 113 ? -20.817 2.050 53.317 1.00 34.81 113 GLY A O 1
ATOM 910 N N . ARG A 1 114 ? -22.669 2.619 52.201 1.00 45.03 114 ARG A N 1
ATOM 911 C CA . ARG A 1 114 ? -23.113 3.621 53.193 1.00 45.03 114 ARG A CA 1
ATOM 912 C C . ARG A 1 114 ? -24.631 3.829 53.186 1.00 45.03 114 ARG A C 1
ATOM 914 O O . ARG A 1 114 ? -25.108 4.843 52.694 1.00 45.03 114 ARG A O 1
ATOM 921 N N . ALA A 1 115 ? -25.389 2.898 53.756 1.00 37.16 115 ALA A N 1
ATOM 922 C CA . ALA A 1 115 ? -26.737 3.187 54.248 1.00 37.16 115 ALA A CA 1
ATOM 923 C C . ALA A 1 115 ? -27.095 2.190 55.355 1.00 37.16 115 ALA A C 1
ATOM 925 O O . ALA A 1 115 ? -27.412 1.029 55.117 1.00 37.16 115 ALA A O 1
ATOM 926 N N . ILE A 1 116 ? -26.962 2.667 56.586 1.00 38.69 116 ILE A N 1
ATOM 927 C CA . ILE A 1 116 ? -27.462 2.042 57.803 1.00 38.69 116 ILE A CA 1
ATOM 928 C C . ILE A 1 116 ? -28.998 2.050 57.737 1.00 38.69 116 ILE A C 1
ATOM 930 O O . ILE A 1 116 ? -29.580 3.101 57.490 1.00 38.69 116 ILE A O 1
ATOM 934 N N . GLY A 1 117 ? -29.637 0.913 58.028 1.00 40.03 117 GLY A N 1
ATOM 935 C CA . GLY A 1 117 ? -31.049 0.855 58.429 1.00 40.03 117 GLY A CA 1
ATOM 936 C C . GLY A 1 117 ? -32.068 0.500 57.336 1.00 40.03 117 GLY A C 1
ATOM 937 O O . GLY A 1 117 ? -32.415 1.322 56.503 1.00 40.03 117 GLY A O 1
ATOM 938 N N . ALA A 1 118 ? -32.602 -0.722 57.447 1.00 45.41 118 ALA A N 1
ATOM 939 C CA . ALA A 1 118 ? -33.956 -1.163 57.079 1.00 45.41 118 ALA A CA 1
ATOM 940 C C . ALA A 1 118 ? -34.512 -0.859 55.666 1.00 45.41 118 ALA A C 1
ATOM 942 O O . ALA A 1 118 ? -35.167 0.156 55.462 1.00 45.41 118 ALA A O 1
ATOM 943 N N . VAL A 1 119 ? -34.439 -1.842 54.754 1.00 37.22 119 VAL A N 1
ATOM 944 C CA . VAL A 1 119 ? -35.389 -2.016 53.628 1.00 37.22 119 VAL A CA 1
ATOM 945 C C . VAL A 1 119 ? -35.603 -3.527 53.393 1.00 37.22 119 VAL A C 1
ATOM 947 O O . VAL A 1 119 ? -34.632 -4.284 53.471 1.00 37.22 119 VAL A O 1
ATOM 950 N N . PRO A 1 120 ? -36.849 -4.005 53.182 1.00 39.25 120 PRO A N 1
ATOM 951 C CA . PRO A 1 120 ? -37.184 -5.425 53.223 1.00 39.25 120 PRO A CA 1
ATOM 952 C C . PRO A 1 120 ? -36.758 -6.176 51.958 1.00 39.25 120 PRO A C 1
ATOM 954 O O . PRO A 1 120 ? -36.622 -5.606 50.880 1.00 39.25 120 PRO A O 1
ATOM 957 N N . VAL A 1 121 ? -36.594 -7.489 52.129 1.00 46.62 121 VAL A N 1
ATOM 958 C CA . VAL A 1 121 ? -36.310 -8.515 51.115 1.00 46.62 121 VAL A CA 1
ATOM 959 C C . VAL A 1 121 ? -37.113 -8.278 49.826 1.00 46.62 121 VAL A C 1
ATOM 961 O O . VAL A 1 121 ? -38.298 -8.609 49.751 1.00 46.62 121 VAL A O 1
ATOM 964 N N . ILE A 1 122 ? -36.468 -7.726 48.794 1.00 42.53 122 ILE A N 1
ATOM 965 C CA . ILE A 1 122 ? -37.040 -7.632 47.447 1.00 42.53 122 ILE A CA 1
ATOM 966 C C . ILE A 1 122 ? -36.903 -9.015 46.803 1.00 42.53 122 ILE A C 1
ATOM 968 O O . ILE A 1 122 ? -35.803 -9.522 46.586 1.00 42.53 122 ILE A O 1
ATOM 972 N N . LYS A 1 123 ? -38.046 -9.657 46.551 1.00 44.53 123 LYS A N 1
ATOM 973 C CA . LYS A 1 123 ? -38.140 -10.909 45.794 1.00 44.53 123 LYS A CA 1
ATOM 974 C C . LYS A 1 123 ? -37.536 -10.712 44.400 1.00 44.53 123 LYS A C 1
ATOM 976 O O . LYS A 1 123 ? -37.909 -9.759 43.721 1.00 44.53 123 LYS A O 1
ATOM 981 N N . LYS A 1 124 ? -36.689 -11.662 43.973 1.00 45.16 124 LYS A N 1
ATOM 982 C CA . LYS A 1 124 ? -36.320 -11.922 42.567 1.00 45.16 124 LYS A CA 1
ATOM 983 C C . LYS A 1 124 ? -37.541 -11.665 41.674 1.00 45.16 124 LYS A C 1
ATOM 985 O O . LYS A 1 124 ? -38.523 -12.398 41.783 1.00 45.16 124 LYS A O 1
ATOM 990 N N . SER A 1 125 ? -37.522 -10.601 40.877 1.00 47.66 125 SER A N 1
ATOM 991 C CA . SER A 1 125 ? -38.659 -10.192 40.043 1.00 47.66 125 SER A CA 1
ATOM 992 C C . SER A 1 125 ? -38.270 -10.201 38.567 1.00 47.66 125 SER A C 1
ATOM 994 O O . SER A 1 125 ? -37.094 -10.067 38.242 1.00 47.66 125 SER A O 1
ATOM 996 N N . SER A 1 126 ? -39.267 -10.310 37.686 1.00 50.50 126 SER A N 1
ATOM 997 C CA . SER A 1 126 ? -39.149 -10.288 36.219 1.00 50.50 126 SER A CA 1
ATOM 998 C C . SER A 1 126 ? -38.397 -9.078 35.649 1.00 50.50 126 SER A C 1
ATOM 1000 O O . SER A 1 126 ? -37.942 -9.125 34.512 1.00 50.50 126 SER A O 1
ATOM 1002 N N . LEU A 1 127 ? -38.237 -8.000 36.425 1.00 48.88 127 LEU A N 1
ATOM 1003 C CA . LEU A 1 127 ? -37.418 -6.848 36.046 1.00 48.88 127 LEU A CA 1
ATOM 1004 C C . LEU A 1 127 ? -35.920 -7.189 35.968 1.00 48.88 127 LEU A C 1
ATOM 1006 O O . LEU A 1 127 ? -35.247 -6.651 35.094 1.00 48.88 127 LEU A O 1
ATOM 1010 N N . ASP A 1 128 ? -35.412 -8.098 36.810 1.00 44.56 128 ASP A N 1
ATOM 1011 C CA . ASP A 1 128 ? -34.006 -8.535 36.746 1.00 44.56 128 ASP A CA 1
ATOM 1012 C C . ASP A 1 128 ? -33.737 -9.326 35.461 1.00 44.56 128 ASP A C 1
ATOM 1014 O O . ASP A 1 128 ? -32.749 -9.072 34.780 1.00 44.56 128 ASP A O 1
ATOM 1018 N N . GLU A 1 129 ? -34.638 -10.234 35.072 1.00 52.25 129 GLU A N 1
ATOM 1019 C CA . GLU A 1 129 ? -34.501 -11.000 33.823 1.00 52.25 129 GLU A CA 1
ATOM 1020 C C . GLU A 1 129 ? -34.595 -10.102 32.585 1.00 52.25 129 GLU A C 1
ATOM 1022 O O . GLU A 1 129 ? -33.805 -10.258 31.659 1.00 52.25 129 GLU A O 1
ATOM 1027 N N . VAL A 1 130 ? -35.496 -9.113 32.582 1.00 50.62 130 VAL A N 1
ATOM 1028 C CA . VAL A 1 130 ? -35.629 -8.154 31.471 1.00 50.62 130 VAL A CA 1
ATOM 1029 C C . VAL A 1 130 ? -34.387 -7.262 31.335 1.00 50.62 130 VAL A C 1
ATOM 1031 O O . VAL A 1 130 ? -33.972 -6.950 30.215 1.00 50.62 130 VAL A O 1
ATOM 1034 N N . LEU A 1 131 ? -33.766 -6.856 32.447 1.00 51.53 131 LEU A N 1
ATOM 1035 C CA . LEU A 1 131 ? -32.527 -6.070 32.437 1.00 51.53 131 LEU A CA 1
ATOM 1036 C C . LEU A 1 131 ? -31.309 -6.911 32.021 1.00 51.53 131 LEU A C 1
ATOM 1038 O O . LEU A 1 131 ? -30.477 -6.422 31.252 1.00 51.53 131 LEU A O 1
ATOM 1042 N N . ILE A 1 132 ? -31.229 -8.170 32.465 1.00 53.69 132 ILE A N 1
ATOM 1043 C CA . ILE A 1 132 ? -30.195 -9.129 32.044 1.00 53.69 132 ILE A CA 1
ATOM 1044 C C . ILE A 1 132 ? -30.314 -9.415 30.537 1.00 53.69 132 ILE A C 1
ATOM 1046 O O . ILE A 1 132 ? -29.328 -9.253 29.815 1.00 53.69 132 ILE A O 1
ATOM 1050 N N . ASP A 1 133 ? -31.514 -9.726 30.037 1.00 57.41 133 ASP A N 1
ATOM 1051 C CA . ASP A 1 133 ? -31.761 -10.002 28.612 1.00 57.41 133 ASP A CA 1
ATOM 1052 C C . ASP A 1 133 ? -31.461 -8.776 27.727 1.00 57.41 133 ASP A C 1
ATOM 1054 O O . ASP A 1 133 ? -30.808 -8.873 26.684 1.00 57.41 133 ASP A O 1
ATOM 1058 N N . SER A 1 134 ? -31.836 -7.577 28.188 1.00 56.19 134 SER A N 1
ATOM 1059 C CA . SER A 1 134 ? -31.513 -6.325 27.490 1.00 56.19 134 SER A CA 1
ATOM 1060 C C . SER A 1 134 ? -29.999 -6.073 27.424 1.00 56.19 134 SER A C 1
ATOM 1062 O O . SER A 1 134 ? -29.479 -5.644 26.387 1.00 56.19 134 SER A O 1
ATOM 1064 N N . GLY A 1 135 ? -29.266 -6.362 28.504 1.00 53.91 135 GLY A N 1
ATOM 1065 C CA . GLY A 1 135 ? -27.806 -6.251 28.555 1.00 53.91 135 GLY A CA 1
ATOM 1066 C C . GLY A 1 135 ? -27.089 -7.271 27.661 1.00 53.91 135 GLY A C 1
ATOM 1067 O O . GLY A 1 135 ? -26.090 -6.946 27.002 1.00 53.91 135 GLY A O 1
ATOM 1068 N N . GLU A 1 136 ? -27.611 -8.495 27.574 1.00 57.91 136 GLU A N 1
ATOM 1069 C CA . GLU A 1 136 ? -27.113 -9.521 26.657 1.00 57.91 136 GLU A CA 1
ATOM 1070 C C . GLU A 1 136 ? -27.333 -9.133 25.193 1.00 57.91 136 GLU A C 1
ATOM 1072 O O . GLU A 1 136 ? -26.375 -9.149 24.411 1.00 57.91 136 GLU A O 1
ATOM 1077 N N . GLN A 1 137 ? -28.533 -8.672 24.827 1.00 58.91 137 GLN A N 1
ATOM 1078 C CA . GLN A 1 137 ? -28.829 -8.228 23.462 1.00 58.91 137 GLN A CA 1
ATOM 1079 C C . GLN A 1 137 ? -27.970 -7.036 23.015 1.00 58.91 137 GLN A C 1
ATOM 1081 O O . GLN A 1 137 ? -27.454 -7.040 21.891 1.00 58.91 137 GLN A O 1
ATOM 1086 N N . ILE A 1 138 ? -27.780 -6.022 23.870 1.00 57.38 138 ILE A N 1
ATOM 1087 C CA . ILE A 1 138 ? -26.942 -4.848 23.556 1.00 57.38 138 ILE A CA 1
ATOM 1088 C C . ILE A 1 138 ? -25.494 -5.272 23.301 1.00 57.38 138 ILE A C 1
ATOM 1090 O O . ILE A 1 138 ? -24.861 -4.837 22.338 1.00 57.38 138 ILE A O 1
ATOM 1094 N N . SER A 1 139 ? -24.969 -6.158 24.138 1.00 57.69 139 SER A N 1
ATOM 1095 C CA . SER A 1 139 ? -23.616 -6.667 23.969 1.00 57.69 139 SER A CA 1
ATOM 1096 C C . SER A 1 139 ? -23.441 -7.533 22.739 1.00 57.69 139 SER A C 1
ATOM 1098 O O . SER A 1 139 ? -22.399 -7.428 22.098 1.00 57.69 139 SER A O 1
ATOM 1100 N N . ARG A 1 140 ? -24.411 -8.394 22.416 1.00 64.56 140 ARG A N 1
ATOM 1101 C CA . ARG A 1 140 ? -24.346 -9.212 21.205 1.00 64.56 140 ARG A CA 1
ATOM 1102 C C . ARG A 1 140 ? -24.279 -8.312 19.973 1.00 64.56 140 ARG A C 1
ATOM 1104 O O . ARG A 1 140 ? -23.403 -8.486 19.134 1.00 64.56 140 ARG A O 1
ATOM 1111 N N . ARG A 1 141 ? -25.114 -7.267 19.921 1.00 61.00 141 ARG A N 1
ATOM 1112 C CA . ARG A 1 141 ? -25.071 -6.260 18.846 1.00 61.00 141 ARG A CA 1
ATOM 1113 C C . ARG A 1 141 ? -23.728 -5.527 18.771 1.00 61.00 141 ARG A C 1
ATOM 1115 O O . ARG A 1 141 ? -23.235 -5.287 17.672 1.00 61.00 141 ARG A O 1
ATOM 1122 N N . ASN A 1 142 ? -23.124 -5.187 19.911 1.00 59.78 142 ASN A N 1
ATOM 1123 C CA . ASN A 1 142 ? -21.791 -4.578 19.930 1.00 59.78 142 ASN A CA 1
ATOM 1124 C C . ASN A 1 142 ? -20.705 -5.546 19.438 1.00 59.78 142 ASN A C 1
ATOM 1126 O O . ASN A 1 142 ? -19.879 -5.138 18.628 1.00 59.78 142 ASN A O 1
ATOM 1130 N N . GLN A 1 143 ? -20.720 -6.814 19.861 1.00 63.88 143 GLN A N 1
ATOM 1131 C CA . GLN A 1 143 ? -19.777 -7.839 19.393 1.00 63.88 143 GLN A CA 1
ATOM 1132 C C . GLN A 1 143 ? -19.895 -8.077 17.882 1.00 63.88 143 GLN A C 1
ATOM 1134 O O . GLN A 1 143 ? -18.884 -8.103 17.187 1.00 63.88 143 GLN A O 1
ATOM 1139 N N . GLU A 1 144 ? -21.116 -8.168 17.350 1.00 66.06 144 GLU A N 1
ATOM 1140 C CA . GLU A 1 144 ? -21.349 -8.297 15.907 1.00 66.06 144 GLU A CA 1
ATOM 1141 C C . GLU A 1 144 ? -20.844 -7.077 15.124 1.00 66.06 144 GLU A C 1
ATOM 1143 O O . GLU A 1 144 ? -20.215 -7.232 14.077 1.00 66.06 144 GLU A O 1
ATOM 1148 N N . ALA A 1 145 ? -21.097 -5.859 15.616 1.00 61.34 145 ALA A N 1
ATOM 1149 C CA . ALA A 1 145 ? -20.610 -4.634 14.980 1.00 61.34 145 ALA A CA 1
ATOM 1150 C C . ALA A 1 145 ? -19.075 -4.571 14.978 1.00 61.34 145 ALA A C 1
ATOM 1152 O O . ALA A 1 145 ? -18.471 -4.238 13.961 1.00 61.34 145 ALA A O 1
ATOM 1153 N N . ILE A 1 146 ? -18.448 -4.953 16.091 1.00 63.25 146 ILE A N 1
ATOM 1154 C CA . ILE A 1 146 ? -16.994 -5.070 16.234 1.00 63.25 146 ILE A CA 1
ATOM 1155 C C . ILE A 1 146 ? -16.423 -6.082 15.234 1.00 63.25 146 ILE A C 1
ATOM 1157 O O . ILE A 1 146 ? -15.431 -5.800 14.563 1.00 63.25 146 ILE A O 1
ATOM 1161 N N . GLN A 1 147 ? -17.054 -7.251 15.108 1.00 66.75 147 GLN A N 1
ATOM 1162 C CA . GLN A 1 147 ? -16.585 -8.309 14.221 1.00 66.75 147 GLN A CA 1
ATOM 1163 C C . GLN A 1 147 ? -16.706 -7.920 12.743 1.00 66.75 147 GLN A C 1
ATOM 1165 O O . GLN A 1 147 ? -15.780 -8.175 11.973 1.00 66.75 147 GLN A O 1
ATOM 1170 N N . ARG A 1 148 ? -17.789 -7.233 12.354 1.00 67.31 148 ARG A N 1
ATOM 1171 C CA . ARG A 1 148 ? -17.929 -6.658 11.005 1.00 67.31 148 ARG A CA 1
ATOM 1172 C C . ARG A 1 148 ? -16.871 -5.598 10.729 1.00 67.31 148 ARG A C 1
ATOM 1174 O O . ARG A 1 148 ? -16.261 -5.621 9.667 1.00 67.31 148 ARG A O 1
ATOM 1181 N N . ASN A 1 149 ? -16.605 -4.710 11.687 1.00 65.25 149 ASN A N 1
ATOM 1182 C CA . ASN A 1 149 ? -15.577 -3.688 11.503 1.00 65.25 149 ASN A CA 1
ATOM 1183 C C . ASN A 1 149 ? -14.184 -4.303 11.345 1.00 65.25 149 ASN A C 1
ATOM 1185 O O . ASN A 1 149 ? -13.413 -3.856 10.509 1.00 65.25 149 ASN A O 1
ATOM 1189 N N . ARG A 1 150 ? -13.888 -5.387 12.072 1.00 67.50 150 ARG A N 1
ATOM 1190 C CA . ARG A 1 150 ? -12.647 -6.150 11.895 1.00 67.50 150 ARG A CA 1
ATOM 1191 C C . ARG A 1 150 ? -12.524 -6.736 10.487 1.00 67.50 150 ARG A C 1
ATOM 1193 O O . ARG A 1 150 ? -11.474 -6.605 9.872 1.00 67.50 150 ARG A O 1
ATOM 1200 N N . GLN A 1 151 ? -13.580 -7.373 9.980 1.00 69.94 151 GLN A N 1
ATOM 1201 C 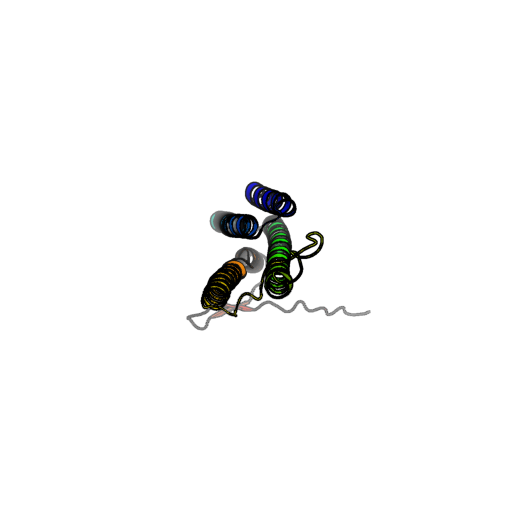CA . GLN A 1 151 ? -13.585 -7.934 8.622 1.00 69.94 151 GLN A CA 1
ATOM 1202 C C . GLN A 1 151 ? -13.404 -6.844 7.557 1.00 69.94 151 GLN A C 1
ATOM 1204 O O . GLN A 1 151 ? -12.636 -7.026 6.617 1.00 69.94 151 GLN A O 1
ATOM 1209 N N . ASN A 1 152 ? -14.053 -5.693 7.743 1.00 70.38 152 ASN A N 1
ATOM 1210 C CA . ASN A 1 152 ? -13.902 -4.540 6.858 1.00 70.38 152 ASN A CA 1
ATOM 1211 C C . ASN A 1 152 ? -12.492 -3.937 6.930 1.00 70.38 152 ASN A C 1
ATOM 1213 O O . ASN A 1 152 ? -11.960 -3.517 5.906 1.00 70.38 152 ASN A O 1
ATOM 1217 N N . PHE A 1 153 ? -11.872 -3.918 8.113 1.00 77.19 153 PHE A N 1
ATOM 1218 C CA . PHE A 1 153 ? -10.523 -3.389 8.291 1.00 77.19 153 PHE A CA 1
ATOM 1219 C C . PHE A 1 153 ? -9.456 -4.320 7.700 1.00 77.19 153 PHE A C 1
ATOM 1221 O O . PHE A 1 153 ? -8.526 -3.834 7.069 1.00 77.19 153 PHE A O 1
ATOM 1228 N N . GLU A 1 154 ? -9.622 -5.646 7.779 1.00 81.69 154 GLU A N 1
ATOM 1229 C CA . GLU A 1 154 ? -8.682 -6.603 7.161 1.00 81.69 154 GLU A CA 1
ATOM 1230 C C . GLU A 1 154 ? -8.585 -6.420 5.634 1.00 81.69 154 GLU A C 1
ATOM 1232 O O . GLU A 1 154 ? -7.515 -6.589 5.048 1.00 81.69 154 GLU A O 1
ATOM 1237 N N . TYR A 1 155 ? -9.666 -5.982 4.977 1.00 82.38 155 TYR A N 1
ATOM 1238 C CA . TYR A 1 155 ? -9.648 -5.624 3.551 1.00 82.38 155 TYR A CA 1
ATOM 1239 C C . TYR A 1 155 ? -8.724 -4.429 3.235 1.00 82.38 155 TYR A C 1
ATOM 1241 O O . TYR A 1 155 ? -8.296 -4.253 2.091 1.00 82.38 155 TYR A O 1
ATOM 1249 N N . LEU A 1 156 ? -8.394 -3.609 4.234 1.00 86.50 156 LEU A N 1
ATOM 1250 C CA . LEU A 1 156 ? -7.513 -2.446 4.123 1.00 86.50 156 LEU A CA 1
ATOM 1251 C C . LEU A 1 156 ? -6.052 -2.762 4.463 1.00 86.50 156 LEU A C 1
ATOM 1253 O O . LEU A 1 156 ? -5.221 -1.866 4.461 1.00 86.50 156 LEU A O 1
ATOM 1257 N N . LYS A 1 157 ? -5.706 -4.025 4.717 1.00 88.88 157 LYS A N 1
ATOM 1258 C CA . LYS A 1 157 ? -4.344 -4.423 5.098 1.00 88.88 157 LYS A CA 1
ATOM 1259 C C . LYS A 1 157 ? -3.272 -4.098 4.065 1.00 88.88 157 LYS A C 1
ATOM 1261 O O . LYS A 1 157 ? -2.121 -3.899 4.424 1.00 88.88 157 LYS A O 1
ATOM 1266 N N . SER A 1 158 ? -3.634 -4.081 2.785 1.00 89.81 158 SER A N 1
ATOM 1267 C CA . SER A 1 158 ? -2.696 -3.845 1.688 1.00 89.81 158 SER A CA 1
ATOM 1268 C C . SER A 1 158 ? -3.015 -2.547 0.958 1.00 89.81 158 SER A C 1
ATOM 1270 O O . SER A 1 158 ? -4.133 -2.352 0.469 1.00 89.81 158 SER A O 1
ATOM 1272 N N . SER A 1 159 ? -1.986 -1.713 0.787 1.00 88.75 159 SER A N 1
ATOM 1273 C CA . SER A 1 159 ? -2.026 -0.505 -0.044 1.00 88.75 159 SER A CA 1
ATOM 1274 C C . SER A 1 159 ? -2.215 -0.799 -1.536 1.00 88.75 159 SER A C 1
ATOM 1276 O O . SER A 1 159 ? -2.550 0.110 -2.291 1.00 88.75 159 SER A O 1
ATOM 1278 N N . GLN A 1 160 ? -2.004 -2.052 -1.969 1.00 92.25 160 GLN A N 1
ATOM 1279 C CA . GLN A 1 160 ? -1.994 -2.504 -3.370 1.00 92.25 160 GLN A CA 1
ATOM 1280 C C . GLN A 1 160 ? -0.877 -1.894 -4.239 1.00 92.25 160 GLN A C 1
ATOM 1282 O O . GLN A 1 160 ? -0.792 -2.199 -5.427 1.00 92.25 160 GLN A O 1
ATOM 1287 N N . MET A 1 161 ? 0.016 -1.075 -3.669 1.00 93.06 161 MET A N 1
ATOM 1288 C CA . MET A 1 161 ? 1.076 -0.402 -4.430 1.00 93.06 161 MET A CA 1
ATOM 1289 C C . MET A 1 161 ? 2.197 -1.351 -4.877 1.00 93.06 161 MET A C 1
ATOM 1291 O O . MET A 1 161 ? 2.831 -1.093 -5.896 1.00 93.06 161 MET A O 1
ATOM 1295 N N . ASN A 1 162 ? 2.422 -2.460 -4.158 1.00 93.25 162 ASN A N 1
ATOM 1296 C CA . ASN A 1 162 ? 3.482 -3.424 -4.487 1.00 93.25 162 ASN A CA 1
ATOM 1297 C C . ASN A 1 162 ? 3.341 -3.984 -5.911 1.00 93.25 162 ASN A C 1
ATOM 1299 O 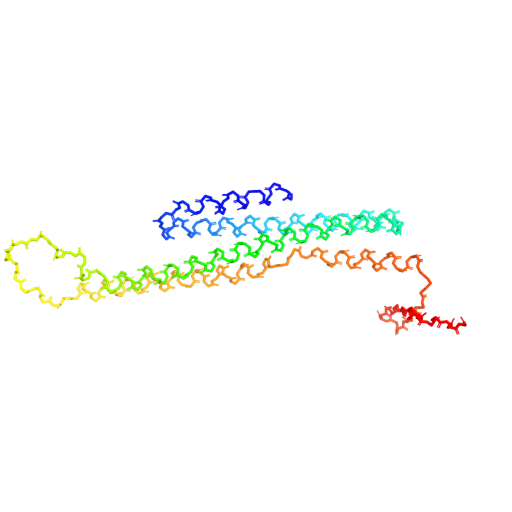O . ASN A 1 162 ? 4.338 -4.124 -6.604 1.00 93.25 162 ASN A O 1
ATOM 1303 N N . HIS A 1 163 ? 2.113 -4.177 -6.401 1.00 93.12 163 HIS A N 1
ATOM 1304 C CA . HIS A 1 163 ? 1.877 -4.618 -7.779 1.00 93.12 163 HIS A CA 1
ATOM 1305 C C . HIS A 1 163 ? 2.438 -3.638 -8.820 1.00 93.12 163 HIS A C 1
ATOM 1307 O O . HIS A 1 163 ? 2.967 -4.055 -9.846 1.00 93.12 163 HIS A O 1
ATOM 1313 N N . PHE A 1 164 ? 2.356 -2.332 -8.561 1.00 94.31 164 PHE A N 1
ATOM 1314 C CA . PHE A 1 164 ? 2.922 -1.319 -9.453 1.00 94.31 164 PHE A CA 1
ATOM 1315 C C . PHE A 1 164 ? 4.443 -1.264 -9.362 1.00 94.31 164 PHE A C 1
ATOM 1317 O O . PHE A 1 164 ? 5.100 -1.096 -10.386 1.00 94.31 164 PHE A O 1
ATOM 1324 N N . VAL A 1 165 ? 5.000 -1.463 -8.164 1.00 95.81 165 VAL A N 1
ATOM 1325 C CA . VAL A 1 165 ? 6.450 -1.593 -7.969 1.00 95.81 165 VAL A CA 1
ATOM 1326 C C . VAL A 1 165 ? 6.994 -2.770 -8.776 1.00 95.81 165 VAL A C 1
ATOM 1328 O O . VAL A 1 165 ? 7.950 -2.600 -9.532 1.00 95.81 165 VAL A O 1
ATOM 1331 N N . ASP A 1 166 ? 6.361 -3.937 -8.663 1.00 94.44 166 ASP A N 1
ATOM 1332 C CA . ASP A 1 166 ? 6.765 -5.146 -9.380 1.00 94.44 166 ASP A CA 1
ATOM 1333 C C . ASP A 1 166 ? 6.661 -4.951 -10.898 1.00 94.44 166 ASP A C 1
ATOM 1335 O O . ASP A 1 166 ? 7.594 -5.280 -11.629 1.00 94.44 166 ASP A O 1
ATOM 1339 N N . ASN A 1 167 ? 5.578 -4.328 -11.375 1.00 93.25 167 ASN A N 1
ATOM 1340 C CA . ASN A 1 167 ? 5.388 -4.041 -12.798 1.00 93.25 167 ASN A CA 1
ATOM 1341 C C . ASN A 1 167 ? 6.428 -3.056 -13.354 1.00 93.25 167 ASN A C 1
ATOM 1343 O O . ASN A 1 167 ? 6.926 -3.259 -14.460 1.00 93.25 167 ASN A O 1
ATOM 1347 N N . LEU A 1 168 ? 6.784 -2.006 -12.606 1.00 94.19 168 LEU A N 1
ATOM 1348 C CA . LEU A 1 168 ? 7.830 -1.061 -13.010 1.00 94.19 168 LEU A CA 1
ATOM 1349 C C . LEU A 1 168 ? 9.203 -1.740 -13.076 1.00 94.19 168 LEU A C 1
ATOM 1351 O O . LEU A 1 168 ? 9.934 -1.564 -14.050 1.00 94.19 168 LEU A O 1
ATOM 1355 N N . LYS A 1 169 ? 9.534 -2.569 -12.081 1.00 92.31 169 LYS A N 1
ATOM 1356 C CA . LYS A 1 169 ? 10.775 -3.357 -12.082 1.00 92.31 169 LYS A CA 1
ATOM 1357 C C . LYS A 1 169 ? 10.818 -4.351 -13.239 1.00 92.31 169 LYS A C 1
ATOM 1359 O O . LYS A 1 169 ? 11.853 -4.473 -13.887 1.00 92.31 169 LYS A O 1
ATOM 1364 N N . ALA A 1 170 ? 9.702 -5.016 -13.533 1.00 90.25 170 ALA A N 1
ATOM 1365 C CA . ALA A 1 170 ? 9.590 -5.919 -14.672 1.00 90.25 170 ALA A CA 1
ATOM 1366 C C . ALA A 1 170 ? 9.786 -5.181 -16.004 1.00 90.25 170 ALA A C 1
ATOM 1368 O O . ALA A 1 170 ? 10.530 -5.662 -16.854 1.00 90.25 170 ALA A O 1
ATOM 1369 N N . ALA A 1 171 ? 9.184 -3.998 -16.172 1.00 89.81 171 ALA A N 1
ATOM 1370 C CA . ALA A 1 171 ? 9.385 -3.165 -17.357 1.00 89.81 171 ALA A CA 1
ATOM 1371 C C . ALA A 1 171 ? 10.852 -2.731 -17.512 1.00 89.81 171 ALA A C 1
ATOM 1373 O O . ALA A 1 171 ? 11.406 -2.834 -18.605 1.00 89.81 171 ALA A O 1
ATOM 1374 N N . SER A 1 172 ? 11.499 -2.317 -16.416 1.00 90.25 172 SER A N 1
ATOM 1375 C CA . SER A 1 172 ? 12.929 -1.989 -16.414 1.00 90.25 172 SER A CA 1
ATOM 1376 C C . SER A 1 172 ? 13.790 -3.184 -16.814 1.00 90.25 172 SER A C 1
ATOM 1378 O O . SER A 1 172 ? 14.638 -3.051 -17.688 1.00 90.25 172 SER A O 1
ATOM 1380 N N . ALA A 1 173 ? 13.556 -4.363 -16.230 1.00 87.31 173 ALA A N 1
ATOM 1381 C CA . ALA A 1 173 ? 14.299 -5.571 -16.578 1.00 87.31 173 ALA A CA 1
ATOM 1382 C C . ALA A 1 173 ? 14.105 -5.930 -18.058 1.00 87.31 173 ALA A C 1
ATOM 1384 O O . ALA A 1 173 ? 15.072 -6.103 -18.790 1.00 87.31 173 ALA A O 1
ATOM 1385 N N . LEU A 1 174 ? 12.858 -5.946 -18.534 1.00 87.88 174 LEU A N 1
ATOM 1386 C CA . LEU A 1 174 ? 12.538 -6.232 -19.933 1.00 87.88 174 LEU A CA 1
ATOM 1387 C C . LEU A 1 174 ? 13.249 -5.304 -20.920 1.00 87.88 174 LEU A C 1
ATOM 1389 O O . LEU A 1 174 ? 13.655 -5.750 -21.992 1.00 87.88 174 LEU A O 1
ATOM 1393 N N . TYR A 1 175 ? 13.377 -4.025 -20.570 1.00 88.06 175 TYR A N 1
ATOM 1394 C CA . TYR A 1 175 ? 13.962 -3.023 -21.450 1.00 88.06 175 TYR A CA 1
ATOM 1395 C C . TYR A 1 175 ? 15.492 -2.947 -21.353 1.00 88.06 175 TYR A C 1
ATOM 1397 O O . TYR A 1 175 ? 16.159 -2.739 -22.364 1.00 88.06 175 TYR A O 1
ATOM 1405 N N . ASN A 1 176 ? 16.052 -3.102 -20.151 1.00 87.94 176 ASN A N 1
ATOM 1406 C CA . ASN A 1 176 ? 17.461 -2.811 -19.875 1.00 87.94 176 ASN A CA 1
ATOM 1407 C C . ASN A 1 176 ? 18.354 -4.050 -19.767 1.00 87.94 176 ASN A C 1
ATOM 1409 O O . ASN A 1 176 ? 19.572 -3.902 -19.675 1.00 87.94 176 ASN A O 1
ATOM 1413 N N . THR A 1 177 ? 17.793 -5.260 -19.760 1.00 84.75 177 THR A N 1
ATOM 1414 C CA . THR A 1 177 ? 18.580 -6.499 -19.745 1.00 84.75 177 THR A CA 1
ATOM 1415 C C . THR A 1 177 ? 18.380 -7.298 -21.024 1.00 84.75 177 THR A C 1
ATOM 1417 O O . THR A 1 177 ? 17.375 -7.171 -21.723 1.00 84.75 177 THR A O 1
ATOM 1420 N N . GLU A 1 178 ? 19.351 -8.148 -21.351 1.00 84.00 178 GLU A N 1
ATOM 1421 C CA . GLU A 1 178 ? 19.150 -9.155 -22.386 1.00 84.00 178 GLU A CA 1
ATOM 1422 C C . GLU A 1 178 ? 18.176 -10.210 -21.847 1.00 84.00 178 GLU A C 1
ATOM 1424 O O . GLU A 1 178 ? 18.395 -10.782 -20.780 1.00 84.00 178 GLU A O 1
ATOM 1429 N N . ASN A 1 179 ? 17.062 -10.419 -22.549 1.00 82.38 179 ASN A N 1
ATOM 1430 C CA . ASN A 1 179 ? 15.984 -11.298 -22.110 1.00 82.38 179 ASN A CA 1
ATOM 1431 C C . ASN A 1 179 ? 15.686 -12.329 -23.198 1.00 82.38 179 ASN A C 1
ATOM 1433 O O . ASN A 1 179 ? 15.424 -11.970 -24.347 1.00 82.38 179 ASN A O 1
ATOM 1437 N N . ALA A 1 180 ? 15.663 -13.611 -22.830 1.00 86.50 180 ALA A N 1
ATOM 1438 C CA . ALA A 1 180 ? 15.132 -14.645 -23.706 1.00 86.50 180 ALA A CA 1
ATOM 1439 C C . ALA A 1 180 ? 13.617 -14.745 -23.492 1.00 86.50 180 ALA A C 1
ATOM 1441 O O . ALA A 1 180 ? 13.145 -14.866 -22.364 1.00 86.50 180 ALA A O 1
ATOM 1442 N N . MET A 1 181 ? 12.843 -14.685 -24.573 1.00 87.25 181 MET A N 1
ATOM 1443 C CA . MET A 1 181 ? 11.382 -14.746 -24.516 1.00 87.25 181 MET A CA 1
ATOM 1444 C C . MET A 1 181 ? 10.872 -15.963 -25.278 1.00 87.25 181 MET A C 1
ATOM 1446 O O . MET A 1 181 ? 11.299 -16.219 -26.404 1.00 87.25 181 MET A O 1
ATOM 1450 N N . ILE A 1 182 ? 9.940 -16.695 -24.673 1.00 91.00 182 ILE A N 1
ATOM 1451 C CA . ILE A 1 182 ? 9.220 -17.803 -25.309 1.00 91.00 182 ILE A CA 1
ATOM 1452 C C . ILE A 1 182 ? 7.717 -17.581 -25.166 1.00 91.00 182 ILE A C 1
ATOM 1454 O O . ILE A 1 182 ? 7.258 -16.943 -24.222 1.00 91.00 182 ILE A O 1
ATOM 1458 N N . THR A 1 183 ? 6.937 -18.102 -26.104 1.00 91.38 183 THR A N 1
ATOM 1459 C CA . THR A 1 183 ? 5.477 -18.007 -26.068 1.00 91.38 183 THR A CA 1
ATOM 1460 C C . THR A 1 183 ? 4.852 -19.323 -26.501 1.00 91.38 183 THR A C 1
ATOM 1462 O O . THR A 1 183 ? 5.384 -20.005 -27.377 1.00 91.38 183 THR A O 1
ATOM 1465 N N . ASP A 1 184 ? 3.733 -19.677 -25.874 1.00 94.81 184 ASP A N 1
ATOM 1466 C CA . ASP A 1 184 ? 2.861 -20.786 -26.279 1.00 94.81 184 ASP A CA 1
ATOM 1467 C C . ASP A 1 184 ? 1.714 -20.321 -27.205 1.00 94.81 184 ASP A C 1
ATOM 1469 O O . ASP A 1 184 ? 0.899 -21.135 -27.634 1.00 94.81 184 ASP A O 1
ATOM 1473 N N . GLY A 1 185 ? 1.663 -19.024 -27.540 1.00 91.69 185 GLY A N 1
ATOM 1474 C CA . GLY A 1 185 ? 0.584 -18.388 -28.300 1.00 91.69 185 GLY A CA 1
ATOM 1475 C C . GLY A 1 185 ? -0.488 -17.706 -27.440 1.00 91.69 185 GLY A C 1
ATOM 1476 O O . GLY A 1 185 ? -1.224 -16.873 -27.965 1.00 91.69 185 GLY A O 1
ATOM 1477 N N . GLU A 1 186 ? -0.547 -17.992 -26.137 1.00 93.00 186 GLU A N 1
ATOM 1478 C CA . GLU A 1 186 ? -1.453 -17.348 -25.171 1.00 93.00 186 GLU A CA 1
ATOM 1479 C C . GLU A 1 186 ? -0.686 -16.505 -24.143 1.00 93.00 186 GLU A C 1
ATOM 1481 O O . GLU A 1 186 ? -1.100 -15.403 -23.786 1.00 93.00 186 GLU A O 1
ATOM 1486 N N . ASN A 1 187 ? 0.464 -17.005 -23.703 1.00 90.44 187 ASN A N 1
ATOM 1487 C CA . ASN A 1 187 ? 1.307 -16.435 -22.670 1.00 90.44 187 ASN A CA 1
ATOM 1488 C C . ASN A 1 187 ? 2.673 -16.056 -23.247 1.00 90.44 187 ASN A C 1
ATOM 1490 O O . ASN A 1 187 ? 3.215 -16.726 -24.132 1.00 90.44 187 ASN A O 1
ATOM 1494 N N . LEU A 1 188 ? 3.255 -14.984 -22.714 1.00 85.56 188 LEU A N 1
ATOM 1495 C CA . LEU A 1 188 ? 4.642 -14.606 -22.956 1.00 85.56 188 LEU A CA 1
ATOM 1496 C C . LEU A 1 188 ? 5.446 -14.901 -21.691 1.00 85.56 188 LEU A C 1
ATOM 1498 O O . LEU A 1 188 ? 5.190 -14.319 -20.639 1.00 85.56 188 LEU A O 1
ATOM 1502 N N . PHE A 1 189 ? 6.425 -15.790 -21.800 1.00 87.00 189 PHE A N 1
ATOM 1503 C CA . PHE A 1 189 ? 7.332 -16.128 -20.713 1.00 87.00 189 PHE A CA 1
ATOM 1504 C C . PHE A 1 189 ? 8.667 -15.433 -20.940 1.00 87.00 189 PHE A C 1
ATOM 1506 O O . PHE A 1 189 ? 9.265 -15.526 -22.015 1.00 87.00 189 PHE A O 1
ATOM 1513 N N . VAL A 1 190 ? 9.138 -14.754 -19.902 1.00 83.88 190 VAL A N 1
ATOM 1514 C CA . VAL A 1 190 ? 10.414 -14.043 -19.893 1.00 83.88 190 VAL A CA 1
ATOM 1515 C C . VAL A 1 190 ? 11.384 -14.883 -19.077 1.00 83.88 190 VAL A C 1
ATOM 1517 O O . VAL A 1 190 ? 11.204 -15.060 -17.873 1.00 83.88 190 VAL A O 1
ATOM 1520 N N . LEU A 1 191 ? 12.383 -15.450 -19.743 1.00 82.31 191 LEU A N 1
ATOM 1521 C CA . LEU A 1 191 ? 13.422 -16.256 -19.120 1.00 82.31 191 LEU A CA 1
ATOM 1522 C C . LEU A 1 191 ? 14.511 -15.314 -18.607 1.00 82.31 191 LEU A C 1
ATOM 1524 O O . LEU A 1 191 ? 15.226 -14.687 -19.391 1.00 82.31 191 LEU A O 1
ATOM 1528 N N . GLN A 1 192 ? 14.630 -15.215 -17.288 1.00 68.62 192 GLN A N 1
ATOM 1529 C CA . GLN A 1 192 ? 15.719 -14.482 -16.654 1.00 68.62 192 GLN A CA 1
ATOM 1530 C C . GLN A 1 192 ? 16.972 -15.364 -16.652 1.00 68.62 192 GLN A C 1
ATOM 1532 O O . GLN A 1 192 ? 16.929 -16.505 -16.194 1.00 68.62 192 GLN A O 1
ATOM 1537 N N . SER A 1 193 ? 18.088 -14.857 -17.178 1.00 61.88 193 SER A N 1
ATOM 1538 C CA . SER A 1 193 ? 19.381 -15.536 -17.069 1.00 61.88 193 SER A CA 1
ATOM 1539 C C . SER A 1 193 ? 19.806 -15.598 -15.600 1.00 61.88 193 SER A C 1
ATOM 1541 O O . SER A 1 193 ? 19.842 -14.558 -14.938 1.00 61.88 193 SER A O 1
ATOM 1543 N N . GLU A 1 194 ? 20.153 -16.783 -15.088 1.00 56.25 194 GLU A N 1
ATOM 1544 C CA . GLU A 1 194 ? 20.769 -16.899 -13.762 1.00 56.25 194 GLU A CA 1
ATOM 1545 C C . GLU A 1 194 ? 22.034 -16.031 -13.720 1.00 56.25 194 GLU A C 1
ATOM 1547 O O . GLU A 1 194 ? 22.922 -16.166 -14.567 1.00 56.25 194 GLU A O 1
ATOM 1552 N N . GLN A 1 195 ? 22.130 -15.124 -12.743 1.00 47.69 195 GLN A N 1
ATOM 1553 C CA . GLN A 1 195 ? 23.392 -14.454 -12.449 1.00 47.69 195 GLN A CA 1
ATOM 1554 C C . GLN A 1 195 ? 24.386 -15.517 -11.973 1.00 47.69 195 GLN A C 1
ATOM 1556 O O . GLN A 1 195 ? 24.388 -15.915 -10.810 1.00 47.69 195 GLN A O 1
ATOM 1561 N N . ASN A 1 196 ? 25.213 -16.002 -12.896 1.00 38.66 196 ASN A N 1
ATOM 1562 C CA . ASN A 1 196 ? 26.270 -16.960 -12.620 1.00 38.66 196 ASN A CA 1
ATOM 1563 C C . ASN A 1 196 ? 27.322 -16.295 -11.717 1.00 38.66 196 ASN A C 1
ATOM 1565 O O . ASN A 1 196 ? 28.213 -15.588 -12.185 1.00 38.66 196 ASN A O 1
ATOM 1569 N N . SER A 1 197 ? 27.241 -16.535 -10.410 1.00 37.97 197 SER A N 1
ATOM 1570 C CA . SER A 1 197 ? 28.306 -16.260 -9.444 1.00 37.97 197 SER A CA 1
ATOM 1571 C C . SER A 1 197 ? 29.400 -17.329 -9.545 1.00 37.97 197 SER A C 1
ATOM 1573 O O . SER A 1 197 ? 29.705 -18.039 -8.592 1.00 37.97 197 SER A O 1
ATOM 1575 N N . PHE A 1 198 ? 30.023 -17.451 -10.717 1.00 39.00 198 PHE A N 1
ATOM 1576 C CA . PHE A 1 198 ? 31.291 -18.163 -10.849 1.00 39.00 198 PHE A CA 1
ATOM 1577 C C . PHE A 1 198 ? 32.430 -17.153 -10.738 1.00 39.00 198 PHE A C 1
ATOM 1579 O O . PHE A 1 198 ? 32.847 -16.551 -11.723 1.00 39.00 198 PHE A O 1
ATOM 1586 N N . SER A 1 199 ? 32.941 -16.976 -9.519 1.00 31.94 199 SER A N 1
ATOM 1587 C CA . SER A 1 199 ? 34.283 -16.431 -9.308 1.00 31.94 199 SER A CA 1
ATOM 1588 C C . SER A 1 199 ? 35.300 -17.521 -9.666 1.00 31.94 199 SER A C 1
ATOM 1590 O O . SER A 1 199 ? 35.328 -18.545 -8.979 1.00 31.94 199 SER A O 1
ATOM 1592 N N . PRO A 1 200 ? 36.146 -17.360 -10.700 1.00 41.47 200 PRO A N 1
ATOM 1593 C CA . PRO A 1 200 ? 37.287 -18.236 -10.876 1.00 41.47 200 PRO A CA 1
ATOM 1594 C C . PRO A 1 200 ? 38.363 -17.778 -9.891 1.00 41.47 200 PRO A C 1
ATOM 1596 O O . PRO A 1 200 ? 39.010 -16.750 -10.081 1.00 41.47 200 PRO A O 1
ATOM 1599 N N . THR A 1 201 ? 38.521 -18.520 -8.799 1.00 46.94 201 THR A N 1
ATOM 1600 C CA . THR A 1 201 ? 39.670 -18.368 -7.908 1.00 46.94 201 THR A CA 1
ATOM 1601 C C . THR A 1 201 ? 40.935 -18.733 -8.688 1.00 46.94 201 THR A C 1
ATOM 1603 O O . THR A 1 201 ? 41.048 -19.860 -9.175 1.00 46.94 201 THR A O 1
ATOM 1606 N N . ALA A 1 202 ? 41.867 -17.790 -8.793 1.00 45.16 202 ALA A N 1
ATOM 1607 C CA . ALA A 1 202 ? 43.266 -18.024 -9.139 1.00 45.16 202 ALA A CA 1
ATOM 1608 C C . ALA A 1 202 ? 44.137 -17.453 -8.019 1.00 45.16 202 ALA A C 1
ATOM 1610 O O . ALA A 1 202 ? 43.795 -16.351 -7.529 1.00 45.16 202 ALA A O 1
#

Secondary structure (DSSP, 8-state):
-HHHHHHHHHHHHHHTT--SHHHHHHHHHHHHHHHHHHHHHHHHHHHHHHHHHHHHT---HHHHHHHHHHHHHHHHHHHHHHHHHHHHHHHHHHHHHHHHHHHHHHTTTTT-SS--S--------HHHHHHHHHHHHHHHHHHHHHHHHHHHHHTTS--STHHHHHHHHHHHHHHHS--EEEE-SS-EEEEPPP--------

Sequence (202 aa):
IDFYHNEIQEKLKEQKNIHGSKGAKNVLEAVTSEFAEYRVACYIFAFSTFLDVMLRKSFEPELIESETEKMLAMVKRYDALYADCHDQIEKYQRSAIDVKLLDGIGAATRGLGRAIGAVPVIKKSSLDEVLIDSGEQISRRNQEAIQRNRQNFEYLKSSQMNHFVDNLKAASALYNTENAMITDGENLFVLQSEQNSFSPTA